Protein AF-A0A3C1HB52-F1 (afdb_monomer_lite)

Radius of gyration: 22.62 Å; chains: 1; bounding box: 53×56×60 Å

Secondary structure (DSSP, 8-state):
-HHHHHHHHHHHHHHHHHHHHHSTT--TTSHHHHHHHHHIIIIIIHHHHHHHH---HHHHHHT----HHHHHHHHHHHHHHHHHHHHHHHHHT--------PPPPPPPHHHHHHHHHHHHHHHHHHHHHHHHHHH---EEEETTEEEESSS-HHHHHGGGGHHHHHHHHHHHTTT-GGGHHHHHHHHHHHHHH--STHHHHHHHHHHHHHHHHHTT-SS--HHHHHHHHHHHHHHHHHHH-TTHHHHHHHTPPP------TT--HHHHHHHHH--GGGTHHHHHHHHHHHTTTTTSS--TTGGGGHHHHTTS-TTT-TT--SS-SS--S--GGGSS--TT----HHHHHHHHH-

Sequence (354 aa):
MIELALTAQVLLWLILIGVFLACRQATIFHPLTVYFGFHGLVFVLRPLLVHEFGFDTNWHYMRFEPTDLVFVRTLAVSSVGLVTFFVACLGAGWTREELLPAALPRFSREERSAFVVTVLLLLPLIGYSIYATRNGQDGERINGVYILTTSTGYIYEAQHFILPLLCAGMVMTRFHWMNLLPSLAYVGYRTWFGWSRWTILLFLLMVTLSYCWYHRRRWIPVWSILVAMPVLVVFNLLGHNRDVLKAILSGEPVQVVRYDAGMTREEKLKKQLDTQDYANFDYLSYVVAVVPERTGAYSLGLQHLQLFTEPIPRILWRGKPIGPPIESPVNLGEFGNFTGLTVSLVGDGWISGG

pLDDT: mean 90.04, std 7.59, range [57.16, 98.69]

Structure (mmCIF, N/CA/C/O backbone):
data_AF-A0A3C1HB52-F1
#
_entry.id   AF-A0A3C1HB52-F1
#
loop_
_atom_site.group_PDB
_atom_site.id
_atom_site.type_symbol
_atom_site.label_atom_id
_atom_site.label_alt_id
_atom_site.label_comp_id
_atom_site.label_asym_id
_atom_site.label_entity_id
_atom_site.label_seq_id
_atom_site.pdbx_PDB_ins_code
_atom_site.Cartn_x
_atom_site.Cartn_y
_atom_site.Cartn_z
_atom_site.occupancy
_atom_site.B_iso_or_equiv
_atom_site.auth_seq_id
_atom_site.auth_comp_id
_atom_site.auth_asym_id
_atom_site.auth_atom_id
_atom_site.pdbx_PDB_model_num
ATOM 1 N N . MET A 1 1 ? -4.549 -2.542 31.435 1.00 91.75 1 MET A N 1
ATOM 2 C CA . MET A 1 1 ? -4.794 -3.645 30.468 1.00 91.75 1 MET A CA 1
ATOM 3 C C . MET A 1 1 ? -4.273 -3.306 29.075 1.00 91.75 1 MET A C 1
ATOM 5 O O . MET A 1 1 ? -3.630 -4.161 28.483 1.00 91.75 1 MET A O 1
ATOM 9 N N . ILE A 1 2 ? -4.502 -2.083 28.577 1.00 97.00 2 ILE A N 1
ATOM 10 C CA . ILE A 1 2 ? -4.025 -1.628 27.259 1.00 97.00 2 ILE A CA 1
ATOM 11 C C . ILE A 1 2 ? -2.499 -1.754 27.112 1.00 97.00 2 ILE A C 1
ATOM 13 O O . ILE A 1 2 ? -2.047 -2.411 26.183 1.00 97.00 2 ILE A O 1
ATOM 17 N N . GLU A 1 3 ? -1.713 -1.237 28.061 1.00 97.88 3 GLU A N 1
ATOM 18 C CA . GLU A 1 3 ? -0.237 -1.315 28.039 1.00 97.88 3 GLU A CA 1
ATOM 19 C C . GLU A 1 3 ? 0.298 -2.750 27.889 1.00 97.88 3 GLU A C 1
ATOM 21 O O . GLU A 1 3 ? 1.215 -3.018 27.108 1.00 97.88 3 GLU A O 1
ATOM 26 N N . LEU A 1 4 ? -0.310 -3.702 28.606 1.00 97.81 4 LEU A N 1
ATOM 27 C CA . LEU A 1 4 ? 0.036 -5.118 28.505 1.00 97.81 4 LEU A CA 1
ATOM 28 C C . LEU A 1 4 ? -0.284 -5.668 27.108 1.00 97.81 4 LEU A C 1
ATOM 30 O O . LEU A 1 4 ? 0.531 -6.391 26.539 1.00 97.81 4 LEU A O 1
ATOM 34 N N . ALA A 1 5 ? -1.444 -5.316 26.545 1.00 97.94 5 ALA A N 1
ATOM 35 C CA . ALA A 1 5 ? -1.847 -5.739 25.205 1.00 97.94 5 ALA A CA 1
ATOM 36 C C . ALA A 1 5 ? -0.942 -5.141 24.112 1.00 97.94 5 ALA A C 1
ATOM 38 O O . ALA A 1 5 ? -0.533 -5.862 23.204 1.00 97.94 5 ALA A O 1
ATOM 39 N N . LEU A 1 6 ? -0.569 -3.863 24.234 1.00 98.31 6 LEU A N 1
ATOM 40 C CA . LEU A 1 6 ? 0.395 -3.194 23.354 1.00 98.31 6 LEU A CA 1
ATOM 41 C C . LEU A 1 6 ? 1.755 -3.895 23.406 1.00 98.31 6 LEU A C 1
ATOM 43 O O . LEU A 1 6 ? 2.316 -4.256 22.372 1.00 98.31 6 LEU A O 1
ATOM 47 N N . THR A 1 7 ? 2.256 -4.160 24.614 1.00 98.38 7 THR A N 1
ATOM 48 C CA . THR A 1 7 ? 3.528 -4.867 24.814 1.00 98.38 7 THR A CA 1
ATOM 49 C C . THR A 1 7 ? 3.482 -6.263 24.192 1.00 98.38 7 THR A C 1
ATOM 51 O O . THR A 1 7 ? 4.392 -6.646 23.457 1.00 98.38 7 THR A O 1
ATOM 54 N N . ALA A 1 8 ? 2.406 -7.019 24.426 1.00 98.25 8 ALA A N 1
ATOM 55 C CA . ALA A 1 8 ? 2.222 -8.346 23.849 1.00 98.25 8 ALA A CA 1
ATOM 56 C C . ALA A 1 8 ? 2.180 -8.313 22.313 1.00 98.25 8 ALA A C 1
ATOM 58 O O . ALA A 1 8 ? 2.792 -9.165 21.670 1.00 98.25 8 ALA A O 1
ATOM 59 N N . GLN A 1 9 ? 1.517 -7.320 21.719 1.00 98.06 9 GLN A N 1
ATOM 60 C CA . GLN A 1 9 ? 1.448 -7.156 20.269 1.00 98.06 9 GLN A CA 1
ATOM 61 C C . GLN A 1 9 ? 2.822 -6.841 19.658 1.00 98.06 9 GLN A C 1
ATOM 63 O O . GLN A 1 9 ? 3.209 -7.461 18.665 1.00 98.06 9 GLN A O 1
ATOM 68 N N . VAL A 1 10 ? 3.590 -5.930 20.271 1.00 98.62 10 VAL A N 1
ATOM 69 C CA . VAL A 1 10 ? 4.970 -5.622 19.855 1.00 98.62 10 VAL A CA 1
ATOM 70 C C . VAL A 1 10 ? 5.835 -6.881 19.916 1.00 98.62 10 VAL A C 1
ATOM 72 O O . VAL A 1 10 ? 6.526 -7.205 18.950 1.00 98.62 10 VAL A O 1
ATOM 75 N N . LEU A 1 11 ? 5.774 -7.620 21.028 1.00 98.62 11 LEU A N 1
ATOM 76 C CA . LEU A 1 11 ? 6.539 -8.855 21.204 1.00 98.62 11 LEU A CA 1
ATOM 77 C C . LEU A 1 11 ? 6.149 -9.916 20.175 1.00 98.62 11 LEU A C 1
ATOM 79 O O . LEU A 1 11 ? 7.032 -10.509 19.563 1.00 98.62 11 LEU A O 1
ATOM 83 N N . LEU A 1 12 ? 4.853 -10.128 19.935 1.00 98.62 12 LEU A N 1
ATOM 84 C CA . LEU A 1 12 ? 4.371 -11.069 18.924 1.00 98.62 12 LEU A CA 1
ATOM 85 C C . LEU A 1 12 ? 4.902 -10.710 17.532 1.00 98.62 12 LEU A C 1
ATOM 87 O O . LEU A 1 12 ? 5.426 -11.576 16.831 1.00 98.62 12 LEU A O 1
ATOM 91 N N . TRP A 1 13 ? 4.807 -9.439 17.142 1.00 98.69 13 TRP A N 1
ATOM 92 C CA . TRP A 1 13 ? 5.312 -8.962 15.856 1.00 98.69 13 TRP A CA 1
ATOM 93 C C . TRP A 1 13 ? 6.824 -9.195 15.714 1.00 98.69 13 TRP A C 1
ATOM 95 O O . TRP A 1 13 ? 7.265 -9.746 14.703 1.00 98.69 13 TRP A O 1
ATOM 105 N N . LEU A 1 14 ? 7.612 -8.873 16.746 1.00 98.62 14 LEU A N 1
ATOM 106 C CA . LEU A 1 14 ? 9.058 -9.123 16.765 1.00 98.62 14 LEU A CA 1
ATOM 107 C C . LEU A 1 14 ? 9.399 -10.618 16.707 1.00 98.62 14 LEU A C 1
ATOM 109 O O . LEU A 1 14 ? 10.310 -11.008 15.976 1.00 98.62 14 LEU A O 1
ATOM 113 N N . ILE A 1 15 ? 8.662 -11.460 17.437 1.00 98.62 15 ILE A N 1
ATOM 114 C CA . ILE A 1 15 ? 8.839 -12.916 17.422 1.00 98.62 15 ILE A CA 1
ATOM 115 C C . ILE A 1 15 ? 8.582 -13.458 16.016 1.00 98.62 15 ILE A C 1
ATOM 117 O O . ILE A 1 15 ? 9.415 -14.194 15.492 1.00 98.62 15 ILE A O 1
ATOM 121 N N . LEU A 1 16 ? 7.476 -13.073 15.372 1.00 98.38 16 LEU A N 1
ATOM 122 C CA . LEU A 1 16 ? 7.146 -13.546 14.026 1.00 98.38 16 LEU A CA 1
ATOM 123 C C . LEU A 1 16 ? 8.153 -13.064 12.976 1.00 98.38 16 LEU A C 1
ATOM 125 O O . LEU A 1 16 ? 8.508 -13.838 12.087 1.00 98.38 16 LEU A O 1
ATOM 129 N N . ILE A 1 17 ? 8.677 -11.839 13.100 1.00 98.25 17 ILE A N 1
ATOM 130 C CA . ILE A 1 17 ? 9.805 -11.379 12.277 1.00 98.25 17 ILE A CA 1
ATOM 131 C C . ILE A 1 17 ? 11.034 -12.259 12.520 1.00 98.25 17 ILE A C 1
ATOM 133 O O . ILE A 1 17 ? 11.651 -12.715 11.561 1.00 98.25 17 ILE A O 1
ATOM 137 N N . GLY A 1 18 ? 11.383 -12.531 13.780 1.00 98.00 18 GLY A N 1
ATOM 138 C CA . GLY A 1 18 ? 12.511 -13.393 14.134 1.00 98.00 18 GLY A CA 1
ATOM 139 C C . GLY A 1 18 ? 12.384 -14.795 13.535 1.00 98.00 18 GLY A C 1
ATOM 140 O O . GLY A 1 18 ? 13.324 -15.286 12.908 1.00 98.00 18 GLY A O 1
ATOM 141 N N . VAL A 1 19 ? 11.201 -15.407 13.649 1.00 96.62 19 VAL A N 1
ATOM 142 C CA . VAL A 1 19 ? 10.890 -16.710 13.041 1.00 96.62 19 VAL A CA 1
ATOM 143 C C . VAL A 1 19 ? 11.008 -16.632 11.521 1.00 96.62 19 VAL A C 1
ATOM 145 O O . VAL A 1 19 ? 11.693 -17.460 10.927 1.00 96.62 19 VAL A O 1
ATOM 148 N N . PHE A 1 20 ? 10.413 -15.619 10.884 1.00 95.56 20 PHE A N 1
ATOM 149 C CA . PHE A 1 20 ? 10.509 -15.430 9.437 1.00 95.56 20 PHE A CA 1
ATOM 150 C C . PHE A 1 20 ? 11.955 -15.301 8.967 1.00 95.56 20 PHE A C 1
ATOM 152 O O . PHE A 1 20 ? 12.341 -15.988 8.030 1.00 95.56 20 PHE A O 1
ATOM 159 N N . LEU A 1 21 ? 12.769 -14.471 9.624 1.00 95.00 21 LEU A N 1
ATOM 160 C CA . LEU A 1 21 ? 14.181 -14.280 9.286 1.00 95.00 21 LEU A CA 1
ATOM 161 C C . LEU A 1 21 ? 15.009 -15.557 9.479 1.00 95.00 21 LEU A C 1
ATOM 163 O O . LEU A 1 21 ? 15.959 -15.784 8.725 1.00 95.00 21 LEU A O 1
ATOM 167 N N . ALA A 1 22 ? 14.634 -16.404 10.441 1.00 94.06 22 ALA A N 1
ATOM 168 C CA . ALA A 1 22 ? 15.217 -17.728 10.624 1.00 94.06 22 ALA A CA 1
ATOM 169 C C . ALA A 1 22 ? 14.772 -18.731 9.538 1.00 94.06 22 ALA A C 1
ATOM 171 O O . ALA A 1 22 ? 15.478 -19.707 9.267 1.00 94.06 22 ALA A O 1
ATOM 172 N N . CYS A 1 23 ? 13.639 -18.500 8.865 1.00 91.06 23 CYS A N 1
ATOM 173 C CA . CYS A 1 23 ? 13.203 -19.324 7.744 1.00 91.06 23 CYS A CA 1
ATOM 174 C C . CYS A 1 23 ? 14.090 -19.119 6.501 1.00 91.06 23 CYS A C 1
ATOM 176 O O . CYS A 1 23 ? 14.544 -18.026 6.147 1.00 91.06 23 CYS A O 1
ATOM 178 N N . ARG A 1 24 ? 14.274 -20.196 5.729 1.00 87.94 24 ARG A N 1
ATOM 179 C CA . ARG A 1 24 ? 15.045 -20.156 4.469 1.00 87.94 24 ARG A CA 1
ATOM 180 C C . ARG A 1 24 ? 14.344 -19.383 3.342 1.00 87.94 24 ARG A C 1
ATOM 182 O O . ARG A 1 24 ? 14.970 -19.131 2.321 1.00 87.94 24 ARG A O 1
ATOM 189 N N . GLN A 1 25 ? 13.077 -19.018 3.536 1.00 88.69 25 GLN A N 1
ATOM 190 C CA . GLN A 1 25 ? 12.222 -18.296 2.585 1.00 88.69 25 GLN A CA 1
ATOM 191 C C . GLN A 1 25 ? 12.276 -16.772 2.754 1.00 88.69 25 GLN A C 1
ATOM 193 O O . GLN A 1 25 ? 11.670 -16.047 1.975 1.00 88.69 25 GLN A O 1
ATOM 198 N N . ALA A 1 26 ? 12.957 -16.265 3.787 1.00 92.19 26 ALA A N 1
ATOM 199 C CA . ALA A 1 26 ? 12.850 -14.858 4.161 1.00 92.19 26 ALA A CA 1
ATOM 200 C C . ALA A 1 26 ? 13.489 -13.928 3.127 1.00 92.19 26 ALA A C 1
ATOM 202 O O . ALA A 1 26 ? 14.703 -13.785 3.140 1.00 92.19 26 ALA A O 1
ATOM 203 N N . THR A 1 27 ? 12.756 -13.306 2.217 1.00 92.75 27 THR A N 1
ATOM 204 C CA . THR A 1 27 ? 13.355 -12.401 1.219 1.00 92.75 27 THR A CA 1
ATOM 205 C C . THR A 1 27 ? 12.488 -11.173 1.033 1.00 92.75 27 THR A C 1
ATOM 207 O O . THR A 1 27 ? 11.310 -11.182 1.386 1.00 92.75 27 THR A O 1
ATOM 210 N N . ILE A 1 28 ? 13.037 -10.112 0.442 1.00 93.19 28 ILE A N 1
ATOM 211 C CA . ILE A 1 28 ? 12.236 -8.931 0.111 1.00 93.19 28 ILE A CA 1
ATOM 212 C C . ILE A 1 28 ? 11.092 -9.229 -0.876 1.00 93.19 28 ILE A C 1
ATOM 214 O O . ILE A 1 28 ? 10.104 -8.501 -0.898 1.00 93.19 28 ILE A O 1
ATOM 218 N N . PHE A 1 29 ? 11.200 -10.306 -1.657 1.00 92.06 29 PHE A N 1
ATOM 219 C CA . PHE A 1 29 ? 10.169 -10.743 -2.601 1.00 92.06 29 PHE A CA 1
ATOM 220 C C . PHE A 1 29 ? 9.039 -11.518 -1.927 1.00 92.06 29 PHE A C 1
ATOM 222 O O . PHE A 1 29 ? 7.958 -11.654 -2.497 1.00 92.06 29 PHE A O 1
ATOM 229 N N . HIS A 1 30 ? 9.268 -12.009 -0.710 1.00 92.56 30 HIS A N 1
ATOM 230 C CA . HIS A 1 30 ? 8.247 -12.711 0.041 1.00 92.56 30 HIS A CA 1
ATOM 231 C C . HIS A 1 30 ? 7.170 -11.723 0.532 1.00 92.56 30 HIS A C 1
ATOM 233 O O . HIS A 1 30 ? 7.515 -10.697 1.131 1.00 92.56 30 HIS A O 1
ATOM 239 N N . PRO A 1 31 ? 5.868 -12.028 0.370 1.00 93.31 31 PRO A N 1
ATOM 240 C CA . PRO A 1 31 ? 4.778 -11.118 0.740 1.00 93.31 31 PRO A CA 1
ATOM 241 C C . PRO A 1 31 ? 4.808 -10.709 2.219 1.00 93.31 31 PRO A C 1
ATOM 243 O O . PRO A 1 31 ? 4.480 -9.568 2.550 1.00 93.31 31 PRO A O 1
ATOM 246 N N . LEU A 1 32 ? 5.282 -11.598 3.105 1.00 95.25 32 LEU A N 1
ATOM 247 C CA . LEU A 1 32 ? 5.458 -11.276 4.527 1.00 95.25 32 LEU A CA 1
ATOM 248 C C . LEU A 1 32 ? 6.387 -10.096 4.777 1.00 95.25 32 LEU A C 1
ATOM 250 O O . LEU A 1 32 ? 6.148 -9.360 5.724 1.00 95.25 32 LEU A O 1
ATOM 254 N N . THR A 1 33 ? 7.406 -9.863 3.951 1.00 94.88 33 THR A N 1
ATOM 255 C CA . THR A 1 33 ? 8.322 -8.742 4.189 1.00 94.88 33 THR A CA 1
ATOM 256 C C . THR A 1 33 ? 7.603 -7.404 4.053 1.00 94.88 33 THR A C 1
ATOM 258 O O . THR A 1 33 ? 7.746 -6.533 4.910 1.00 94.88 33 THR A O 1
ATOM 261 N N . VAL A 1 34 ? 6.776 -7.256 3.015 1.00 93.25 34 VAL A N 1
ATOM 262 C CA . VAL A 1 34 ? 5.960 -6.051 2.816 1.00 93.25 34 VAL A CA 1
ATOM 263 C C . VAL A 1 34 ? 4.875 -5.964 3.889 1.00 93.25 34 VAL A C 1
ATOM 265 O O . VAL A 1 34 ? 4.674 -4.898 4.474 1.00 93.25 34 VAL A O 1
ATOM 268 N N . TYR A 1 35 ? 4.219 -7.086 4.202 1.00 96.00 35 TYR A N 1
ATOM 269 C CA . TYR A 1 35 ? 3.163 -7.111 5.210 1.00 96.00 35 TYR A CA 1
ATOM 270 C C . TYR A 1 35 ? 3.676 -6.808 6.622 1.00 96.00 35 TYR A C 1
ATOM 272 O O . TYR A 1 35 ? 3.008 -6.083 7.344 1.00 96.00 35 TYR A O 1
ATOM 280 N N . PHE A 1 36 ? 4.867 -7.265 7.020 1.00 97.69 36 PHE A N 1
ATOM 281 C CA . PHE A 1 36 ? 5.456 -6.914 8.316 1.00 97.69 36 PHE A CA 1
ATOM 282 C C . PHE A 1 36 ? 5.723 -5.417 8.443 1.00 97.69 36 PHE A C 1
ATOM 284 O O . PHE A 1 36 ? 5.477 -4.861 9.512 1.00 97.69 36 PHE A O 1
ATOM 291 N N . GLY A 1 37 ? 6.188 -4.768 7.370 1.00 95.12 37 GLY A N 1
ATOM 292 C CA . GLY A 1 37 ? 6.360 -3.316 7.334 1.00 95.12 37 GLY A CA 1
ATOM 293 C C . GLY A 1 37 ? 5.025 -2.581 7.453 1.00 95.12 37 GLY A C 1
ATOM 294 O O . GLY A 1 37 ? 4.883 -1.692 8.289 1.00 95.12 37 GLY A O 1
ATOM 295 N N . PHE A 1 38 ? 4.024 -3.000 6.672 1.00 95.19 38 PHE A N 1
ATOM 296 C CA . PHE A 1 38 ? 2.663 -2.466 6.757 1.00 95.19 38 PHE A CA 1
ATOM 297 C C . PHE A 1 38 ? 2.067 -2.651 8.159 1.00 95.19 38 PHE A C 1
ATOM 299 O O . PHE A 1 38 ? 1.652 -1.679 8.782 1.00 95.19 38 PHE A O 1
ATOM 306 N N . HIS A 1 39 ? 2.079 -3.877 8.682 1.00 98.00 39 HIS A N 1
ATOM 307 C CA . HIS A 1 39 ? 1.512 -4.233 9.977 1.00 98.00 39 HIS A CA 1
ATOM 308 C C . HIS A 1 39 ? 2.229 -3.515 11.125 1.00 98.00 39 HIS A C 1
ATOM 310 O O . HIS A 1 39 ? 1.579 -2.952 12.001 1.00 98.00 39 HIS A O 1
ATOM 316 N N . GLY A 1 40 ? 3.562 -3.457 11.085 1.00 98.00 40 GLY A N 1
ATOM 317 C CA . GLY A 1 40 ? 4.356 -2.713 12.059 1.00 98.00 40 GLY A CA 1
ATOM 318 C C . GLY A 1 40 ? 3.991 -1.229 12.087 1.00 98.00 40 GLY A C 1
ATOM 319 O O . GLY A 1 40 ? 3.839 -0.649 13.156 1.00 98.00 40 GLY A O 1
ATOM 320 N N . LEU A 1 41 ? 3.772 -0.615 10.923 1.00 95.56 41 LEU A N 1
ATOM 321 C CA . LEU A 1 41 ? 3.403 0.795 10.835 1.00 95.56 41 LEU A CA 1
ATOM 322 C C . LEU A 1 41 ? 1.985 1.061 11.357 1.00 95.56 41 LEU A C 1
ATOM 324 O O . LEU A 1 41 ? 1.783 1.943 12.189 1.00 95.56 41 LEU A O 1
ATOM 328 N N . VAL A 1 42 ? 1.001 0.305 10.868 1.00 96.31 42 VAL A N 1
ATOM 329 C CA . VAL A 1 42 ? -0.412 0.665 11.051 1.00 96.31 42 VAL A CA 1
ATOM 330 C C . VAL A 1 42 ? -1.116 -0.085 12.172 1.00 96.31 42 VAL A C 1
ATOM 332 O O . VAL A 1 42 ? -2.178 0.361 12.580 1.00 96.31 42 VAL A O 1
ATOM 335 N N . PHE A 1 43 ? -0.560 -1.199 12.656 1.00 97.94 43 PHE A N 1
ATOM 336 C CA . PHE A 1 43 ? -1.138 -1.999 13.738 1.00 97.94 43 PHE A CA 1
ATOM 337 C C . PHE A 1 43 ? -0.245 -2.110 14.966 1.00 97.94 43 PHE A C 1
ATOM 339 O O . PHE A 1 43 ? -0.781 -2.473 15.995 1.00 97.94 43 PHE A O 1
ATOM 346 N N . VAL A 1 44 ? 1.049 -1.775 14.903 1.00 98.25 44 VAL A N 1
ATOM 347 C CA . VAL A 1 44 ? 1.936 -1.766 16.086 1.00 98.25 44 VAL A CA 1
ATOM 348 C C . VAL A 1 44 ? 2.296 -0.337 16.490 1.00 98.25 44 VAL A C 1
ATOM 350 O O . VAL A 1 44 ? 2.012 0.085 17.605 1.00 98.25 44 VAL A O 1
ATOM 353 N N . LEU A 1 45 ? 2.870 0.451 15.576 1.00 97.62 45 LEU A N 1
ATOM 354 C CA . LEU A 1 45 ? 3.268 1.828 15.864 1.00 97.62 45 LEU A CA 1
ATOM 355 C C . LEU A 1 45 ? 2.057 2.750 16.038 1.00 97.62 45 LEU A C 1
ATOM 357 O O . LEU A 1 45 ? 2.026 3.538 16.977 1.00 97.62 45 LEU A O 1
ATOM 361 N N . ARG A 1 46 ? 1.049 2.653 15.163 1.00 96.44 46 ARG A N 1
ATOM 362 C CA . ARG A 1 46 ? -0.164 3.481 15.253 1.00 96.44 46 ARG A CA 1
ATOM 363 C C . ARG A 1 46 ? -0.852 3.408 16.626 1.00 96.44 46 ARG A C 1
ATOM 365 O O . ARG A 1 46 ? -1.032 4.476 17.198 1.00 96.44 46 ARG A O 1
ATOM 372 N N . PRO A 1 47 ? -1.214 2.239 17.191 1.00 97.62 47 PRO A N 1
ATOM 373 C CA . PRO A 1 47 ? -1.868 2.208 18.499 1.00 97.62 47 PRO A CA 1
ATOM 374 C C . PRO A 1 47 ? -0.975 2.700 19.644 1.00 97.62 47 PRO A C 1
ATOM 376 O O . PRO A 1 47 ? -1.502 3.293 20.579 1.00 97.62 47 PRO A O 1
ATOM 379 N N . LEU A 1 48 ? 0.355 2.543 19.560 1.00 97.62 48 LEU A N 1
ATOM 380 C CA . LEU A 1 48 ? 1.278 3.185 20.508 1.00 97.62 48 LEU A CA 1
ATOM 381 C C . LEU A 1 48 ? 1.178 4.714 20.423 1.00 97.62 48 LEU A C 1
ATOM 383 O O . LEU A 1 48 ? 1.063 5.382 21.442 1.00 97.62 48 LEU A O 1
ATOM 387 N N . LEU A 1 49 ? 1.177 5.274 19.207 1.00 96.00 49 LEU A N 1
ATOM 388 C CA . LEU A 1 49 ? 1.049 6.721 19.002 1.00 96.00 49 LEU A CA 1
ATOM 389 C C . LEU A 1 49 ? -0.307 7.260 19.463 1.00 96.00 49 LEU A C 1
ATOM 391 O O . LEU A 1 49 ? -0.392 8.353 20.015 1.00 96.00 49 LEU A O 1
ATOM 395 N N . VAL A 1 50 ? -1.364 6.489 19.244 1.00 95.75 50 VAL A N 1
ATOM 396 C CA . VAL A 1 50 ? -2.706 6.818 19.716 1.00 95.75 50 VAL A CA 1
ATOM 397 C C . VAL A 1 50 ? -2.755 6.817 21.244 1.00 95.75 50 VAL A C 1
ATOM 399 O O . VAL A 1 50 ? -3.185 7.802 21.827 1.00 95.75 50 VAL A O 1
ATOM 402 N N . HIS A 1 51 ? -2.244 5.771 21.895 1.00 96.38 51 HIS A N 1
ATOM 403 C CA . HIS A 1 51 ? -2.289 5.654 23.352 1.00 96.38 51 HIS A CA 1
ATOM 404 C C . HIS A 1 51 ? -1.406 6.686 24.071 1.00 96.38 51 HIS A C 1
ATOM 406 O O . HIS A 1 51 ? -1.863 7.331 25.008 1.00 96.38 51 HIS A O 1
ATOM 412 N N . GLU A 1 52 ? -0.163 6.865 23.619 1.00 95.88 52 GLU A N 1
ATOM 413 C CA . GLU A 1 52 ? 0.834 7.699 24.308 1.00 95.88 52 GLU A CA 1
ATOM 414 C C . GLU A 1 52 ? 0.758 9.180 23.909 1.00 95.88 52 GLU A C 1
ATOM 416 O O . GLU A 1 52 ? 1.087 10.060 24.701 1.00 95.88 52 GLU A O 1
ATOM 421 N N . PHE A 1 53 ? 0.336 9.479 22.673 1.00 93.31 53 PHE A N 1
ATOM 422 C CA . PHE A 1 53 ? 0.353 10.841 22.123 1.00 93.31 53 PHE A CA 1
ATOM 423 C C . PHE A 1 53 ? -1.036 11.351 21.694 1.00 93.31 53 PHE A C 1
ATOM 425 O O . PHE A 1 53 ? -1.151 12.483 21.206 1.00 93.31 53 PHE A O 1
ATOM 432 N N . GLY A 1 54 ? -2.104 10.562 21.870 1.00 93.00 54 GLY A N 1
ATOM 433 C CA . GLY A 1 54 ? -3.498 10.943 21.594 1.00 93.00 54 GLY A CA 1
ATOM 434 C C . GLY A 1 54 ? -3.785 11.217 20.118 1.00 93.00 54 GLY A C 1
ATOM 435 O O . GLY A 1 54 ? -4.349 12.258 19.779 1.00 93.00 54 GLY A O 1
ATOM 436 N N . PHE A 1 55 ? -3.277 10.387 19.207 1.00 93.81 55 PHE A N 1
ATOM 437 C CA . PHE A 1 55 ? -3.469 10.527 17.753 1.00 93.81 55 PHE A CA 1
ATOM 438 C C . PHE A 1 55 ? -4.922 10.207 17.318 1.00 93.81 55 PHE A C 1
ATOM 440 O O . PHE A 1 55 ? -5.180 9.283 16.546 1.00 93.81 55 PHE A O 1
ATOM 447 N N . ASP A 1 56 ? -5.878 11.003 17.798 1.00 93.38 56 ASP A N 1
ATOM 448 C CA . ASP A 1 56 ? -7.317 10.708 17.776 1.00 93.38 56 ASP A CA 1
ATOM 449 C C . ASP A 1 56 ? -8.057 11.359 16.591 1.00 93.38 56 ASP A C 1
ATOM 451 O O . ASP A 1 56 ? -9.280 11.265 16.465 1.00 93.38 56 ASP A O 1
ATOM 455 N N . THR A 1 57 ? -7.345 12.015 15.665 1.00 91.69 57 THR A N 1
ATOM 456 C CA . THR A 1 57 ? -7.971 12.757 14.550 1.00 91.69 57 THR A CA 1
ATOM 457 C C . THR A 1 57 ? -8.901 11.868 13.719 1.00 91.69 57 THR A C 1
ATOM 459 O O . THR A 1 57 ? -9.973 12.297 13.283 1.00 91.69 57 THR A O 1
ATOM 462 N N . ASN A 1 58 ? -8.519 10.606 13.518 1.00 93.62 58 ASN A N 1
ATOM 463 C CA . ASN A 1 58 ? -9.300 9.649 12.736 1.00 93.62 58 ASN A CA 1
ATOM 464 C C . ASN A 1 58 ? -10.551 9.149 13.470 1.00 93.62 58 ASN A C 1
ATOM 466 O O . ASN A 1 58 ? -11.581 8.922 12.835 1.00 93.62 58 ASN A O 1
ATOM 470 N N . TRP A 1 59 ? -10.498 9.035 14.794 1.00 95.19 59 TRP A N 1
ATOM 471 C CA . TRP A 1 59 ? -11.654 8.731 15.638 1.00 95.19 59 TRP A CA 1
ATOM 472 C C . TRP A 1 59 ? -12.702 9.841 15.538 1.00 95.19 59 TRP A C 1
ATOM 474 O O . TRP A 1 59 ? -13.858 9.589 15.184 1.00 95.19 59 TRP A O 1
ATOM 484 N N . HIS A 1 60 ? -12.274 11.098 15.672 1.00 93.50 60 HIS A N 1
ATOM 485 C CA . HIS A 1 60 ? -13.148 12.253 15.461 1.00 93.50 60 HIS A CA 1
ATOM 486 C C . HIS A 1 60 ? -13.712 12.316 14.037 1.00 93.50 60 HIS A C 1
ATOM 488 O O . HIS A 1 60 ? -14.898 12.600 13.861 1.00 93.50 60 HIS A O 1
ATOM 494 N N . TYR A 1 61 ? -12.896 12.005 13.022 1.00 93.12 61 TYR A N 1
ATOM 495 C CA . TYR A 1 61 ? -13.355 11.946 11.634 1.00 93.12 61 TYR A CA 1
ATOM 496 C C . TYR A 1 61 ? -14.488 10.933 11.446 1.00 93.12 61 TYR A C 1
ATOM 498 O O . TYR A 1 61 ? -15.485 11.262 10.800 1.00 93.12 61 TYR A O 1
ATOM 506 N N . MET A 1 62 ? -14.356 9.740 12.039 1.00 95.06 62 MET A N 1
ATOM 507 C CA . MET A 1 62 ? -15.372 8.682 12.012 1.00 95.06 62 MET A CA 1
ATOM 508 C C . MET A 1 62 ? -16.559 8.948 12.945 1.00 95.06 62 MET A C 1
ATOM 510 O O . MET A 1 62 ? -17.579 8.271 12.820 1.00 95.06 62 MET A O 1
ATOM 514 N N . ARG A 1 63 ? -16.465 9.961 13.821 1.00 94.69 63 ARG A N 1
ATOM 515 C CA . ARG A 1 63 ? -17.425 10.265 14.899 1.00 94.69 63 ARG A CA 1
ATOM 516 C C . ARG A 1 63 ? -17.570 9.105 15.885 1.00 94.69 63 ARG A C 1
ATOM 518 O O . ARG A 1 63 ? -18.672 8.752 16.296 1.00 94.69 63 ARG A O 1
ATOM 525 N N . PHE A 1 64 ? -16.440 8.508 16.230 1.00 94.31 64 PHE A N 1
ATOM 526 C CA . PHE A 1 64 ? -16.348 7.313 17.052 1.00 94.31 64 PHE A CA 1
ATOM 527 C C . PHE A 1 64 ? -15.160 7.435 17.997 1.00 94.31 64 PHE A C 1
ATOM 529 O O . PHE A 1 64 ? -14.114 7.895 17.570 1.00 94.31 64 PHE A O 1
ATOM 536 N N . GLU A 1 65 ? -15.303 6.976 19.234 1.00 95.12 65 GLU A N 1
ATOM 537 C CA . GLU A 1 65 ? -14.208 6.855 20.197 1.00 95.12 65 GLU A CA 1
ATOM 538 C C . GLU A 1 65 ? -14.258 5.438 20.792 1.00 95.12 65 GLU A C 1
ATOM 540 O O . GLU A 1 65 ? -15.323 5.021 21.269 1.00 95.12 65 GLU A O 1
ATOM 545 N N . PRO A 1 66 ? -13.177 4.644 20.697 1.00 95.94 66 PRO A N 1
ATOM 546 C CA . PRO A 1 66 ? -13.187 3.276 21.190 1.00 95.94 66 PRO A CA 1
ATOM 547 C C . PRO A 1 66 ? -13.140 3.247 22.717 1.00 95.94 66 PRO A C 1
ATOM 549 O O . PRO A 1 66 ? -12.382 3.974 23.347 1.00 95.94 66 PRO A O 1
ATOM 552 N N . THR A 1 67 ? -13.900 2.334 23.319 1.00 97.25 67 THR A N 1
ATOM 553 C CA . THR A 1 67 ? -13.698 1.983 24.729 1.00 97.25 67 THR A CA 1
ATOM 554 C C . THR A 1 67 ? -12.399 1.192 24.895 1.00 97.25 67 THR A C 1
ATOM 556 O O . THR A 1 67 ? -11.944 0.541 23.951 1.00 97.25 67 THR A O 1
ATOM 559 N N . ASP A 1 68 ? -11.846 1.146 26.109 1.00 97.62 68 ASP A N 1
ATOM 560 C CA . ASP A 1 68 ? -10.661 0.332 26.430 1.00 97.62 68 ASP A CA 1
ATOM 561 C C . ASP A 1 68 ? -10.802 -1.126 25.974 1.00 97.62 68 ASP A C 1
ATOM 563 O O . ASP A 1 68 ? -9.854 -1.735 25.473 1.00 97.62 68 ASP A O 1
ATOM 567 N N . LEU A 1 69 ? -12.005 -1.691 26.123 1.00 97.56 69 LEU A N 1
ATOM 568 C CA . LEU A 1 69 ? -12.302 -3.053 25.694 1.00 97.56 69 LEU A CA 1
ATOM 569 C C . LEU A 1 69 ? -12.212 -3.193 24.173 1.00 97.56 69 LEU A C 1
ATOM 571 O O . LEU A 1 69 ? -11.603 -4.148 23.693 1.00 97.56 69 LEU A O 1
ATOM 575 N N . VAL A 1 70 ? -12.792 -2.253 23.418 1.00 97.69 70 VAL A N 1
ATOM 576 C CA . VAL A 1 70 ? -12.689 -2.247 21.953 1.00 97.69 70 VAL A CA 1
ATOM 577 C C . VAL A 1 70 ? -11.232 -2.102 21.540 1.00 97.69 70 VAL A C 1
ATOM 579 O O . VAL A 1 70 ? -10.777 -2.873 20.706 1.00 97.69 70 VAL A O 1
ATOM 582 N N . PHE A 1 71 ? -10.480 -1.194 22.161 1.00 98.31 71 PHE A N 1
ATOM 583 C CA . PHE A 1 71 ? -9.067 -0.983 21.853 1.00 98.31 71 PHE A CA 1
ATOM 584 C C . PHE A 1 71 ? -8.250 -2.273 22.029 1.00 98.31 71 PHE A C 1
ATOM 586 O O . PHE A 1 71 ? -7.551 -2.707 21.112 1.00 98.31 71 PHE A O 1
ATOM 593 N N . VAL A 1 72 ? -8.389 -2.945 23.180 1.00 98.44 72 VAL A N 1
ATOM 594 C CA . VAL A 1 72 ? -7.718 -4.229 23.451 1.00 98.44 72 VAL A CA 1
ATOM 595 C C . VAL A 1 72 ? -8.186 -5.323 22.487 1.00 98.44 72 VAL A C 1
ATOM 597 O O . VAL A 1 72 ? -7.367 -6.101 21.993 1.00 98.44 72 VAL A O 1
ATOM 600 N N . ARG A 1 73 ? -9.483 -5.373 22.162 1.00 97.81 73 ARG A N 1
ATOM 601 C CA . ARG A 1 73 ? -10.032 -6.329 21.191 1.00 97.81 73 ARG A CA 1
ATOM 602 C C . ARG A 1 73 ? -9.455 -6.094 19.797 1.00 97.81 73 ARG A C 1
ATOM 604 O O . ARG A 1 73 ? -9.067 -7.061 19.154 1.00 97.81 73 ARG A O 1
ATOM 611 N N . THR A 1 74 ? -9.299 -4.850 19.353 1.00 98.25 74 THR A N 1
ATOM 612 C CA . THR A 1 74 ? -8.645 -4.515 18.078 1.00 98.25 74 THR A CA 1
ATOM 613 C C . THR A 1 74 ? -7.199 -5.009 18.040 1.00 98.25 74 THR A C 1
ATOM 615 O O . THR A 1 74 ? -6.764 -5.573 17.031 1.00 98.25 74 THR A O 1
ATOM 618 N N . LEU A 1 75 ? -6.442 -4.846 19.131 1.00 98.44 75 LEU A N 1
ATOM 619 C CA . LEU A 1 75 ? -5.074 -5.375 19.233 1.00 98.44 75 LEU A CA 1
ATOM 620 C C . LEU A 1 75 ? -5.060 -6.905 19.106 1.00 98.44 75 LEU A C 1
ATOM 622 O O . LEU A 1 75 ? -4.229 -7.461 18.386 1.00 98.44 75 LEU A O 1
ATOM 626 N N . ALA A 1 76 ? -6.010 -7.591 19.745 1.00 98.12 76 ALA A N 1
ATOM 627 C CA . ALA A 1 76 ? -6.143 -9.040 19.633 1.00 98.12 76 ALA A CA 1
ATOM 628 C C . ALA A 1 76 ? -6.518 -9.477 18.204 1.00 98.12 76 ALA A C 1
ATOM 630 O O . ALA A 1 76 ? -5.868 -10.356 17.644 1.00 98.12 76 ALA A O 1
ATOM 631 N N . VAL A 1 77 ? -7.503 -8.825 17.580 1.00 98.12 77 VAL A N 1
ATOM 632 C CA . VAL A 1 77 ? -7.954 -9.124 16.208 1.00 98.12 77 VAL A CA 1
ATOM 633 C C . VAL A 1 77 ? -6.835 -8.893 15.195 1.00 98.12 77 VAL A C 1
ATOM 635 O O . VAL A 1 77 ? -6.556 -9.761 14.371 1.00 98.12 77 VAL A O 1
ATOM 638 N N . SER A 1 78 ? -6.133 -7.762 15.280 1.00 98.19 78 SER A N 1
ATOM 639 C CA . SER A 1 78 ? -4.968 -7.495 14.425 1.00 98.19 78 SER A CA 1
ATOM 640 C C . SER A 1 78 ? -3.845 -8.512 14.634 1.00 98.19 78 SER A C 1
ATOM 642 O O . SER A 1 78 ? -3.269 -8.975 13.651 1.00 98.19 78 SER A O 1
ATOM 644 N N . SER A 1 79 ? -3.594 -8.944 15.871 1.00 98.44 79 SER A N 1
ATOM 645 C CA . SER A 1 79 ? -2.619 -9.999 16.180 1.00 98.44 79 SER A CA 1
ATOM 646 C C . SER A 1 79 ? -2.998 -11.349 15.562 1.00 98.44 79 SER A C 1
ATOM 648 O O . SER A 1 79 ? -2.156 -12.007 14.950 1.00 98.44 79 SER A O 1
ATOM 650 N N . VAL A 1 80 ? -4.270 -11.751 15.659 1.00 97.94 80 VAL A N 1
ATOM 651 C CA . VAL A 1 80 ? -4.783 -12.971 15.010 1.00 97.94 80 VAL A CA 1
ATOM 652 C C . VAL A 1 80 ? -4.680 -12.856 13.490 1.00 97.94 80 VAL A C 1
ATOM 654 O O . VAL A 1 80 ? -4.238 -13.800 12.834 1.00 97.94 80 VAL A O 1
ATOM 657 N N . GLY A 1 81 ? -5.001 -11.690 12.927 1.00 97.25 81 GLY A N 1
ATOM 658 C CA . GLY A 1 81 ? -4.825 -11.402 11.505 1.00 97.25 81 GLY A CA 1
ATOM 659 C C . GLY A 1 81 ? -3.371 -11.549 11.049 1.00 97.25 81 GLY A C 1
ATOM 660 O O . GLY A 1 81 ? -3.112 -12.187 10.028 1.00 97.25 81 GLY A O 1
ATOM 661 N N . LEU A 1 82 ? -2.411 -11.039 11.832 1.00 98.12 82 LEU A N 1
ATOM 662 C CA . LEU A 1 82 ? -0.978 -11.195 11.564 1.00 98.12 82 LEU A CA 1
ATOM 663 C C . LEU A 1 82 ? -0.554 -12.663 11.565 1.00 98.12 82 LEU A C 1
ATOM 665 O O . LEU A 1 82 ? 0.102 -13.102 10.623 1.00 98.12 82 LEU A O 1
ATOM 669 N N . VAL A 1 83 ? -0.931 -13.421 12.598 1.00 98.12 83 VAL A N 1
ATOM 670 C CA . VAL A 1 83 ? -0.599 -14.850 12.709 1.00 98.12 83 VAL A CA 1
ATOM 671 C C . VAL A 1 83 ? -1.224 -15.640 11.560 1.00 98.12 83 VAL A C 1
ATOM 673 O O . VAL A 1 83 ? -0.552 -16.466 10.949 1.00 98.12 83 VAL A O 1
ATOM 676 N N . THR A 1 84 ? -2.479 -15.357 11.214 1.00 96.38 84 THR A N 1
ATOM 677 C CA . THR A 1 84 ? -3.187 -16.037 10.121 1.00 96.38 84 THR A CA 1
ATOM 678 C C . THR A 1 84 ? -2.512 -15.763 8.781 1.00 96.38 84 THR A C 1
ATOM 680 O O . THR A 1 84 ? -2.214 -16.700 8.041 1.00 96.38 84 THR A O 1
ATOM 683 N N . PHE A 1 85 ? -2.191 -14.498 8.490 1.00 96.31 85 PHE A N 1
ATOM 684 C CA . PHE A 1 85 ? -1.468 -14.125 7.274 1.00 96.31 85 PHE A CA 1
ATOM 685 C C . PHE A 1 85 ? -0.073 -14.765 7.228 1.00 96.31 85 PHE A C 1
ATOM 687 O O . PHE A 1 85 ? 0.336 -15.304 6.202 1.00 96.31 85 PHE A O 1
ATOM 694 N N . PHE A 1 86 ? 0.636 -14.774 8.360 1.00 96.75 86 PHE A N 1
ATOM 695 C CA . PHE A 1 86 ? 1.935 -15.423 8.515 1.00 96.75 86 PHE A CA 1
ATOM 696 C C . PHE A 1 86 ? 1.890 -16.916 8.187 1.00 96.75 86 PHE A C 1
ATOM 698 O O . PHE A 1 86 ? 2.645 -17.384 7.331 1.00 96.75 86 PHE A O 1
ATOM 705 N N . VAL A 1 87 ? 0.982 -17.651 8.829 1.00 95.81 87 VAL A N 1
ATOM 706 C CA . VAL A 1 87 ? 0.815 -19.094 8.627 1.00 95.81 87 VAL A CA 1
ATOM 707 C C . VAL A 1 87 ? 0.391 -19.391 7.191 1.00 95.81 87 VAL A C 1
ATOM 709 O O . VAL A 1 87 ? 0.970 -20.279 6.568 1.00 95.81 87 VAL A O 1
ATOM 712 N N . ALA A 1 88 ? -0.555 -18.631 6.635 1.00 94.56 88 ALA A N 1
ATOM 713 C CA . ALA A 1 88 ? -1.013 -18.814 5.261 1.00 94.56 88 ALA A CA 1
ATOM 714 C C . ALA A 1 88 ? 0.117 -18.591 4.244 1.00 94.56 88 ALA A C 1
ATOM 716 O O . ALA A 1 88 ? 0.311 -19.416 3.352 1.00 94.56 88 ALA A O 1
ATOM 717 N N . CYS A 1 89 ? 0.903 -17.518 4.392 1.00 93.75 89 CYS A N 1
ATOM 718 C CA . CYS A 1 89 ? 2.014 -17.244 3.485 1.00 93.75 89 CYS A CA 1
ATOM 719 C C . CYS A 1 89 ? 3.120 -18.299 3.574 1.00 93.75 89 CYS A C 1
ATOM 721 O O . CYS A 1 89 ? 3.599 -18.739 2.533 1.00 93.75 89 CYS A O 1
ATOM 723 N N . LEU A 1 90 ? 3.516 -18.727 4.778 1.00 90.88 90 LEU A N 1
ATOM 724 C CA . LEU A 1 90 ? 4.540 -19.770 4.920 1.00 90.88 90 LEU A CA 1
ATOM 725 C C . LEU A 1 90 ? 4.041 -21.143 4.453 1.00 90.88 90 LEU A C 1
ATOM 727 O O . LEU A 1 90 ? 4.803 -21.894 3.845 1.00 90.88 90 LEU A O 1
ATOM 731 N N . GLY A 1 91 ? 2.772 -21.462 4.718 1.00 89.50 91 GLY A N 1
ATOM 732 C CA . GLY A 1 91 ? 2.149 -22.718 4.306 1.00 89.50 91 GLY A CA 1
ATOM 733 C C . GLY A 1 91 ? 1.999 -22.830 2.789 1.00 89.50 91 GLY A C 1
ATOM 734 O O . GLY A 1 91 ? 2.305 -23.874 2.218 1.00 89.50 91 GLY A O 1
ATOM 735 N N . ALA A 1 92 ? 1.583 -21.750 2.122 1.00 88.19 92 ALA A N 1
ATOM 736 C CA . ALA A 1 92 ? 1.459 -21.714 0.665 1.00 88.19 92 ALA A CA 1
ATOM 737 C C . ALA A 1 92 ? 2.815 -21.553 -0.045 1.00 88.19 92 ALA A C 1
ATOM 739 O O . ALA A 1 92 ? 3.016 -22.073 -1.141 1.00 88.19 92 ALA A O 1
ATOM 740 N N . GLY A 1 93 ? 3.756 -20.835 0.570 1.00 73.38 93 GLY A N 1
ATOM 741 C CA . GLY A 1 93 ? 5.041 -20.452 -0.010 1.00 73.38 93 GLY A CA 1
ATOM 742 C C . GLY A 1 93 ? 6.178 -21.433 0.251 1.00 73.38 93 GLY A C 1
ATOM 743 O O . GLY A 1 93 ? 7.316 -20.982 0.363 1.00 73.38 93 GLY A O 1
ATOM 744 N N . TRP A 1 94 ? 5.912 -22.744 0.373 1.00 74.31 94 TRP A N 1
ATOM 745 C CA . TRP A 1 94 ? 6.897 -23.770 0.765 1.00 74.31 94 TRP A CA 1
ATOM 746 C C . TRP A 1 94 ? 7.996 -24.049 -0.283 1.00 74.31 94 TRP A C 1
ATOM 748 O O . TRP A 1 94 ? 8.302 -25.184 -0.636 1.00 74.31 94 TRP A O 1
ATOM 758 N N . THR A 1 95 ? 8.661 -23.003 -0.759 1.00 74.56 95 THR A N 1
ATOM 759 C CA . THR A 1 95 ? 9.723 -23.044 -1.757 1.00 74.56 95 THR A CA 1
ATOM 760 C C . THR A 1 95 ? 10.947 -22.323 -1.230 1.00 74.56 95 THR A C 1
ATOM 762 O O . THR A 1 95 ? 10.875 -21.174 -0.799 1.00 74.56 95 THR A O 1
ATOM 765 N N . ARG A 1 96 ? 12.102 -22.985 -1.267 1.00 74.75 96 ARG A N 1
ATOM 766 C CA . ARG A 1 96 ? 13.370 -22.341 -0.933 1.00 74.75 96 ARG A CA 1
ATOM 767 C C . ARG A 1 96 ? 13.750 -21.390 -2.064 1.00 74.75 96 ARG A C 1
ATOM 769 O O . ARG A 1 96 ? 13.981 -21.837 -3.183 1.00 74.75 96 ARG A O 1
ATOM 776 N N . GLU A 1 97 ? 13.841 -20.099 -1.767 1.00 71.75 97 GLU A N 1
ATOM 777 C CA . GLU A 1 97 ? 14.280 -19.126 -2.761 1.00 71.75 97 GLU A CA 1
ATOM 778 C C . GLU A 1 97 ? 15.803 -19.223 -2.933 1.00 71.75 97 GLU A C 1
ATOM 780 O O . GLU A 1 97 ? 16.584 -18.843 -2.056 1.00 71.75 97 GLU A O 1
ATOM 785 N N . GLU A 1 98 ? 16.236 -19.782 -4.060 1.00 75.75 98 GLU A N 1
ATOM 786 C CA . GLU A 1 98 ? 17.642 -19.830 -4.450 1.00 75.75 98 GLU A CA 1
ATOM 787 C C . GLU A 1 98 ? 17.903 -18.752 -5.504 1.00 75.75 98 GLU A C 1
ATOM 789 O O . GLU A 1 98 ? 17.797 -18.976 -6.708 1.00 75.75 98 GLU A O 1
ATOM 794 N N . LEU A 1 99 ? 18.263 -17.550 -5.045 1.00 72.44 99 LEU A N 1
ATOM 795 C CA . LEU A 1 99 ? 18.826 -16.510 -5.909 1.00 72.44 99 LEU A CA 1
ATOM 796 C C . LEU A 1 99 ? 20.262 -16.908 -6.271 1.00 72.44 99 LEU A C 1
ATOM 798 O O . LEU A 1 99 ? 21.231 -16.389 -5.716 1.00 72.44 99 LEU A O 1
ATOM 802 N N . LEU A 1 100 ? 20.401 -17.896 -7.158 1.00 70.62 100 LEU A N 1
ATOM 803 C CA . LEU A 1 100 ? 21.709 -18.363 -7.596 1.00 70.62 100 LEU A CA 1
ATOM 804 C C . LEU A 1 100 ? 22.465 -17.214 -8.293 1.00 70.62 100 LEU A C 1
ATOM 806 O O . LEU A 1 100 ? 21.860 -16.485 -9.088 1.00 70.62 100 LEU A O 1
ATOM 810 N N . PRO A 1 101 ? 23.786 -17.064 -8.070 1.00 65.94 101 PRO A N 1
ATOM 811 C CA . PRO A 1 101 ? 24.609 -15.997 -8.658 1.00 65.94 101 PRO A CA 1
ATOM 812 C C . PRO A 1 101 ? 24.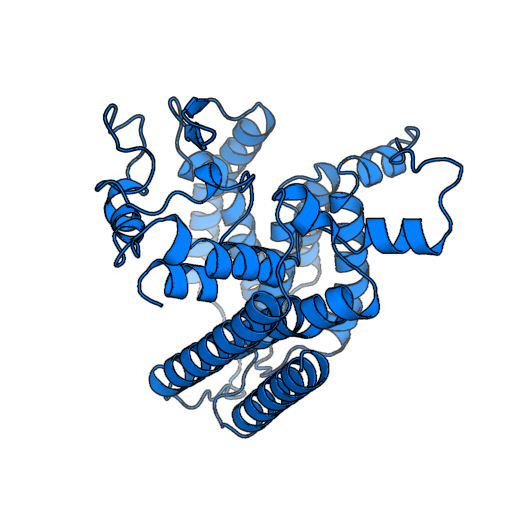775 -16.062 -10.185 1.00 65.94 101 PRO A C 1
ATOM 814 O O . PRO A 1 101 ? 25.649 -15.392 -10.733 1.00 65.94 101 PRO A O 1
ATOM 817 N N . ALA A 1 102 ? 23.990 -16.883 -10.885 1.00 69.81 102 ALA A N 1
ATOM 818 C CA . ALA A 1 102 ? 24.072 -17.013 -12.327 1.00 69.81 102 ALA A CA 1
ATOM 819 C C . ALA A 1 102 ? 23.849 -15.646 -12.986 1.00 69.81 102 ALA A C 1
ATOM 821 O O . ALA A 1 102 ? 22.868 -14.945 -12.696 1.00 69.81 102 ALA A O 1
ATOM 822 N N . ALA A 1 103 ? 24.775 -15.282 -13.878 1.00 71.38 103 ALA A N 1
ATOM 823 C CA . ALA A 1 103 ? 24.651 -14.090 -14.697 1.00 71.38 103 ALA A CA 1
ATOM 824 C C . ALA A 1 103 ? 23.300 -14.127 -15.415 1.00 71.38 103 ALA A C 1
ATOM 826 O O . ALA A 1 103 ? 22.948 -15.130 -16.039 1.00 71.38 103 ALA A O 1
ATOM 827 N N . LEU A 1 104 ? 22.537 -13.038 -15.308 1.00 79.00 104 LEU A N 1
ATOM 828 C CA . LEU A 1 104 ? 21.267 -12.937 -16.010 1.00 79.00 104 LEU A CA 1
ATOM 829 C C . LEU A 1 104 ? 21.505 -13.133 -17.513 1.00 79.00 104 LEU A C 1
ATOM 831 O O . LEU A 1 104 ? 22.401 -12.475 -18.071 1.00 79.00 104 LEU A O 1
ATOM 835 N N . PRO A 1 105 ? 20.724 -14.009 -18.173 1.00 81.56 105 PRO A N 1
ATOM 836 C CA . PRO A 1 105 ? 20.812 -14.153 -19.612 1.00 81.56 105 PRO A CA 1
ATOM 837 C C . PRO A 1 105 ? 20.575 -12.789 -20.262 1.00 81.56 105 PRO A C 1
ATOM 839 O O . PRO A 1 105 ? 19.851 -11.929 -19.750 1.00 81.56 105 PRO A O 1
ATOM 842 N N . ARG A 1 106 ? 21.258 -12.542 -21.380 1.00 88.25 106 ARG A N 1
ATOM 843 C CA . ARG A 1 106 ? 20.991 -11.338 -22.167 1.00 88.25 106 ARG A CA 1
ATOM 844 C C . ARG A 1 106 ? 19.609 -11.480 -22.782 1.00 88.25 106 ARG A C 1
ATOM 846 O O . ARG A 1 106 ? 19.333 -12.514 -23.377 1.00 88.25 106 ARG A O 1
ATOM 853 N N . PHE A 1 107 ? 18.819 -10.412 -22.710 1.00 92.50 107 PHE A N 1
ATOM 854 C CA . PHE A 1 107 ? 17.548 -10.364 -23.417 1.00 92.50 107 PHE A CA 1
ATOM 855 C C . PHE A 1 107 ? 17.767 -10.572 -24.915 1.00 92.50 107 PHE A C 1
ATOM 857 O O . PHE A 1 107 ? 18.625 -9.885 -25.505 1.00 92.50 107 PHE A O 1
ATOM 864 N N . SER A 1 108 ? 17.005 -11.500 -25.493 1.00 94.81 108 SER A N 1
ATOM 865 C CA . SER A 1 108 ? 17.022 -11.838 -26.914 1.00 94.81 108 SER A CA 1
ATOM 866 C C . SER A 1 108 ? 16.546 -10.661 -27.767 1.00 94.81 108 SER A C 1
ATOM 868 O O . SER A 1 108 ? 16.073 -9.634 -27.262 1.00 94.81 108 SER A O 1
ATOM 870 N N . ARG A 1 109 ? 16.701 -10.766 -29.090 1.00 96.00 109 ARG A N 1
ATOM 871 C CA . ARG A 1 109 ? 16.191 -9.732 -29.998 1.00 96.00 109 ARG A CA 1
ATOM 872 C C . ARG A 1 109 ? 14.665 -9.692 -29.942 1.00 96.00 109 ARG A C 1
ATOM 874 O O . ARG A 1 109 ? 14.090 -8.610 -29.923 1.00 96.00 109 ARG A O 1
ATOM 881 N N . GLU A 1 110 ? 14.044 -10.860 -29.855 1.00 97.00 110 GLU A N 1
ATOM 882 C CA . GLU A 1 110 ? 12.602 -11.068 -29.809 1.00 97.00 110 GLU A CA 1
ATOM 883 C C . GLU A 1 110 ? 12.006 -10.457 -28.539 1.00 97.00 110 GLU A C 1
ATOM 885 O O . GLU A 1 110 ? 11.042 -9.705 -28.627 1.00 97.00 110 GLU A O 1
ATOM 890 N N . GLU A 1 111 ? 12.625 -10.677 -27.374 1.00 95.81 111 GLU A N 1
ATOM 891 C CA . GLU A 1 111 ? 12.201 -10.076 -26.101 1.00 95.81 111 GLU A CA 1
ATOM 892 C C . GLU A 1 111 ? 12.293 -8.546 -26.138 1.00 95.81 111 GLU A C 1
ATOM 894 O O . GLU A 1 111 ? 11.393 -7.844 -25.674 1.00 95.81 111 GLU A O 1
ATOM 899 N N . ARG A 1 112 ? 13.358 -8.002 -26.744 1.00 95.94 112 ARG A N 1
ATOM 900 C CA . ARG A 1 112 ? 13.504 -6.549 -26.911 1.00 95.94 112 ARG A CA 1
ATOM 901 C C . ARG A 1 112 ? 12.462 -5.972 -27.852 1.00 95.94 112 ARG A C 1
ATOM 903 O O . ARG A 1 112 ? 11.878 -4.936 -27.545 1.00 95.94 112 ARG A O 1
ATOM 910 N N . SER A 1 113 ? 12.226 -6.632 -28.980 1.00 97.25 113 SER A N 1
ATOM 911 C CA . SER A 1 113 ? 11.190 -6.239 -29.930 1.00 97.25 113 SER A CA 1
ATOM 912 C C . SER A 1 113 ? 9.804 -6.304 -29.293 1.00 97.25 113 SER A C 1
ATOM 914 O O . SER A 1 113 ? 9.046 -5.348 -29.427 1.00 97.25 113 SER A O 1
ATOM 916 N N . ALA A 1 114 ? 9.496 -7.362 -28.539 1.00 97.31 114 ALA A N 1
ATOM 917 C CA . ALA A 1 114 ? 8.233 -7.503 -27.822 1.00 97.31 114 ALA A CA 1
ATOM 918 C C . ALA A 1 114 ? 8.027 -6.373 -26.804 1.00 97.31 114 ALA A C 1
ATOM 920 O O . ALA A 1 114 ? 6.948 -5.782 -26.754 1.00 97.31 114 ALA A O 1
ATOM 921 N N . PHE A 1 115 ? 9.065 -6.007 -26.045 1.00 96.88 115 PHE A N 1
ATOM 922 C CA . PHE A 1 115 ? 8.999 -4.868 -25.129 1.00 96.88 115 PHE A CA 1
ATOM 923 C C . PHE A 1 115 ? 8.739 -3.551 -25.862 1.00 96.88 115 PHE A C 1
ATOM 925 O O . PHE A 1 115 ? 7.842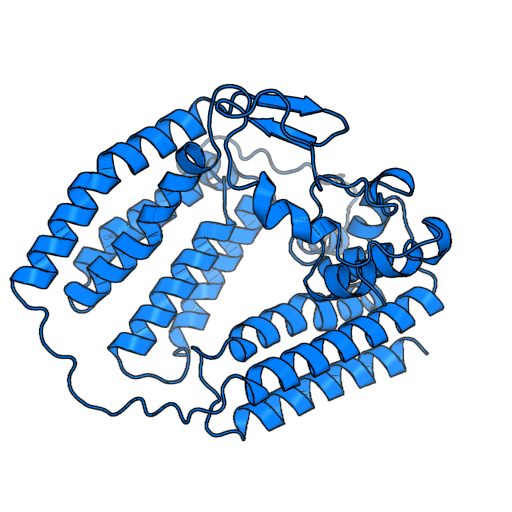 -2.809 -25.473 1.00 96.88 115 PHE A O 1
ATOM 932 N N . VAL A 1 116 ? 9.477 -3.268 -26.941 1.00 97.38 116 VAL A N 1
ATOM 933 C CA . VAL A 1 116 ? 9.286 -2.037 -27.725 1.00 97.38 116 VAL A CA 1
ATOM 934 C C . VAL A 1 116 ? 7.871 -1.971 -28.295 1.00 97.38 116 VAL A C 1
ATOM 936 O O . VAL A 1 116 ? 7.217 -0.942 -28.163 1.00 97.38 116 VAL A O 1
ATOM 939 N N . VAL A 1 117 ? 7.363 -3.067 -28.864 1.00 97.94 117 VAL A N 1
ATOM 940 C CA . VAL A 1 117 ? 5.980 -3.145 -29.357 1.00 97.94 117 VAL A CA 1
ATOM 941 C C . VAL A 1 117 ? 4.984 -2.914 -28.221 1.00 97.94 117 VAL A C 1
ATOM 943 O O . VAL A 1 117 ? 4.063 -2.121 -28.378 1.00 97.94 117 VAL A O 1
ATOM 946 N N . THR A 1 118 ? 5.195 -3.529 -27.055 1.00 97.88 118 THR A N 1
ATOM 947 C CA . THR A 1 118 ? 4.332 -3.335 -25.878 1.00 97.88 118 THR A CA 1
ATOM 948 C C . THR A 1 118 ? 4.304 -1.871 -25.440 1.00 97.88 118 THR A C 1
ATOM 950 O O . THR A 1 118 ? 3.230 -1.316 -25.217 1.00 97.88 118 THR A O 1
ATOM 953 N N . VAL A 1 119 ? 5.467 -1.215 -25.371 1.00 97.19 119 VAL A N 1
ATOM 954 C CA . VAL A 1 119 ? 5.562 0.218 -25.059 1.00 97.19 119 VAL A CA 1
ATOM 955 C C . VAL A 1 119 ? 4.817 1.045 -26.104 1.00 97.19 119 VAL A C 1
ATOM 957 O O . VAL A 1 119 ? 4.010 1.888 -25.731 1.00 97.19 119 VAL A O 1
ATOM 960 N N . LEU A 1 120 ? 5.040 0.799 -27.397 1.00 97.75 120 LEU A N 1
ATOM 961 C CA . LEU A 1 120 ? 4.406 1.560 -28.478 1.00 97.75 120 LEU A CA 1
ATOM 962 C C . LEU A 1 120 ? 2.881 1.399 -28.506 1.00 97.75 120 LEU A C 1
ATOM 964 O O . LEU A 1 120 ? 2.184 2.363 -28.806 1.00 97.75 120 LEU A O 1
ATOM 968 N N . LEU A 1 121 ? 2.361 0.217 -28.171 1.00 97.19 121 LEU A N 1
ATOM 969 C CA . LEU A 1 121 ? 0.920 -0.037 -28.108 1.00 97.19 121 LEU A CA 1
ATOM 970 C C . LEU A 1 121 ? 0.270 0.590 -26.869 1.00 97.19 121 LEU A C 1
ATOM 972 O O . LEU A 1 121 ? -0.840 1.112 -26.957 1.00 97.19 121 LEU A O 1
ATOM 976 N N . LEU A 1 122 ? 0.947 0.557 -25.718 1.00 97.75 122 LEU A N 1
ATOM 977 C CA . LEU A 1 122 ? 0.396 1.077 -24.464 1.00 97.75 122 LEU A CA 1
ATOM 978 C C . LEU A 1 122 ? 0.595 2.585 -24.297 1.00 97.75 122 LEU A C 1
ATOM 980 O O . LEU A 1 122 ? -0.200 3.220 -23.610 1.00 97.75 122 LEU A O 1
ATOM 984 N N . LEU A 1 123 ? 1.615 3.185 -24.914 1.00 96.56 123 LEU A N 1
ATOM 985 C CA . LEU A 1 123 ? 1.925 4.605 -24.731 1.00 96.56 123 LEU A CA 1
ATOM 986 C C . LEU A 1 123 ? 0.775 5.546 -25.147 1.00 96.56 123 LEU A C 1
ATOM 988 O O . LEU A 1 123 ? 0.487 6.461 -24.373 1.00 96.56 123 LEU A O 1
ATOM 992 N N . PRO A 1 124 ? 0.059 5.337 -26.274 1.00 97.50 124 PRO A N 1
ATOM 993 C CA . PRO A 1 124 ? -1.123 6.134 -26.607 1.00 97.50 124 PRO A CA 1
ATOM 994 C C . PRO A 1 124 ? -2.231 6.014 -25.558 1.00 97.50 124 PRO A C 1
ATOM 996 O O . PRO A 1 124 ? -2.828 7.019 -25.179 1.00 97.50 124 PRO A O 1
ATOM 999 N N . LEU A 1 125 ? -2.469 4.803 -25.040 1.00 97.00 125 LEU A N 1
ATOM 1000 C CA . LEU A 1 125 ? -3.461 4.561 -23.993 1.00 97.00 125 LEU A CA 1
ATOM 1001 C C . LEU A 1 125 ? -3.064 5.242 -22.675 1.00 97.00 125 LEU A C 1
ATOM 1003 O O . LEU A 1 125 ? -3.901 5.882 -22.049 1.00 97.00 125 LEU A O 1
ATOM 1007 N N . ILE A 1 126 ? -1.789 5.163 -22.281 1.00 96.81 126 ILE A N 1
ATOM 1008 C CA . ILE A 1 126 ? -1.233 5.869 -21.114 1.00 96.81 126 ILE A CA 1
ATOM 1009 C C . ILE A 1 126 ? -1.389 7.385 -21.287 1.00 96.81 126 ILE A C 1
ATOM 1011 O O . ILE A 1 126 ? -1.832 8.068 -20.367 1.00 96.81 126 ILE A O 1
ATOM 1015 N N . GLY A 1 127 ? -1.057 7.916 -22.466 1.00 95.94 127 GLY A N 1
ATOM 1016 C CA . GLY A 1 127 ? -1.185 9.340 -22.777 1.00 95.94 127 GLY A CA 1
ATOM 1017 C C . GLY A 1 127 ? -2.635 9.820 -22.712 1.00 95.94 127 GLY A C 1
ATOM 1018 O O . GLY A 1 127 ? -2.920 10.830 -22.067 1.00 95.94 127 GLY A O 1
ATOM 1019 N N . TYR A 1 128 ? -3.560 9.062 -23.307 1.00 96.06 128 TYR A N 1
ATOM 1020 C CA . TYR A 1 128 ? -4.994 9.340 -23.228 1.00 96.06 128 TYR A CA 1
ATOM 1021 C C . TYR A 1 128 ? -5.515 9.241 -21.792 1.00 96.06 128 TYR A C 1
ATOM 1023 O O . TYR A 1 128 ? -6.243 10.121 -21.348 1.00 96.06 128 TYR A O 1
ATOM 1031 N N . SER A 1 129 ? -5.089 8.224 -21.041 1.00 95.06 129 SER A N 1
ATOM 1032 C CA . SER A 1 129 ? -5.422 8.049 -19.628 1.00 95.06 129 SER A CA 1
ATOM 1033 C C . SER A 1 129 ? -5.008 9.259 -18.794 1.00 95.06 129 SER A C 1
ATOM 1035 O O . SER A 1 129 ? -5.829 9.796 -18.055 1.00 95.06 129 SER A O 1
ATOM 1037 N N . ILE A 1 130 ? -3.773 9.749 -18.965 1.00 92.94 130 ILE A N 1
ATOM 1038 C CA . ILE A 1 130 ? -3.271 10.962 -18.303 1.00 92.94 130 ILE A CA 1
ATOM 1039 C C . ILE A 1 130 ? -4.102 12.183 -18.706 1.00 92.94 130 ILE A C 1
ATOM 1041 O O . ILE A 1 130 ? -4.483 12.971 -17.843 1.00 92.94 130 ILE A O 1
ATOM 1045 N N . TYR A 1 131 ? -4.393 12.352 -19.996 1.00 93.12 131 TYR A N 1
ATOM 1046 C CA . TYR A 1 131 ? -5.210 13.461 -20.490 1.00 93.12 131 TYR A CA 1
ATOM 1047 C C . TYR A 1 131 ? -6.626 13.441 -19.895 1.00 93.12 131 TYR A C 1
ATOM 1049 O O . TYR A 1 131 ? -7.054 14.434 -19.313 1.00 93.12 131 TYR A O 1
ATOM 1057 N N . ALA A 1 132 ? -7.321 12.306 -19.977 1.00 91.75 132 ALA A N 1
ATOM 1058 C CA . ALA A 1 132 ? -8.681 12.136 -19.473 1.00 91.75 132 ALA A CA 1
ATOM 1059 C C . ALA A 1 132 ? -8.745 12.375 -17.960 1.00 91.75 132 ALA A C 1
ATOM 1061 O O . ALA A 1 132 ? -9.525 13.187 -17.484 1.00 91.75 132 ALA A O 1
ATOM 1062 N N . THR A 1 133 ? -7.840 11.741 -17.216 1.00 88.75 133 THR A N 1
ATOM 1063 C CA . THR A 1 133 ? -7.653 11.916 -15.771 1.00 88.75 133 THR A CA 1
ATOM 1064 C C . THR A 1 133 ? -7.483 13.391 -15.392 1.00 88.75 133 THR A C 1
ATOM 1066 O O . THR A 1 133 ? -8.076 13.856 -14.422 1.00 88.75 133 THR A O 1
ATOM 1069 N N . ARG A 1 134 ? -6.715 14.163 -16.171 1.00 86.00 134 ARG A N 1
ATOM 1070 C CA . ARG A 1 134 ? -6.480 15.591 -15.907 1.00 86.00 134 ARG A CA 1
ATOM 1071 C C . ARG A 1 134 ? -7.680 16.487 -16.195 1.00 86.00 134 ARG A C 1
ATOM 1073 O O . ARG A 1 134 ? -7.800 17.520 -15.545 1.00 86.00 134 ARG A O 1
ATOM 1080 N N . ASN A 1 135 ? -8.528 16.120 -17.148 1.00 86.69 135 ASN A N 1
ATOM 1081 C CA . ASN A 1 135 ? -9.696 16.923 -17.518 1.00 86.69 135 ASN A CA 1
ATOM 1082 C C . ASN A 1 135 ? -10.931 16.624 -16.663 1.00 86.69 135 ASN A C 1
ATOM 1084 O O . ASN A 1 135 ? -11.961 17.263 -16.847 1.00 86.69 135 ASN A O 1
ATOM 1088 N N . GLY A 1 136 ? -10.811 15.699 -15.711 1.00 82.69 136 GLY A N 1
ATOM 1089 C CA . GLY A 1 136 ? -11.894 15.287 -14.835 1.00 82.69 136 GLY A CA 1
ATOM 1090 C C . GLY A 1 136 ? -12.393 13.887 -15.166 1.00 82.69 136 GLY A C 1
ATOM 1091 O O . GLY A 1 136 ? -12.318 13.404 -16.297 1.00 82.69 136 GLY A O 1
ATOM 1092 N N . GLN A 1 137 ? -12.879 13.215 -14.129 1.00 83.88 137 GLN A N 1
ATOM 1093 C CA . GLN A 1 137 ? -13.592 11.959 -14.276 1.00 83.88 137 GLN A CA 1
ATOM 1094 C C . GLN A 1 137 ? -15.085 12.271 -14.315 1.00 83.88 137 GLN A C 1
ATOM 1096 O O . GLN A 1 137 ? -15.610 12.928 -13.411 1.00 83.88 137 GLN A O 1
ATOM 1101 N N . ASP A 1 138 ? -15.757 11.804 -15.360 1.00 82.12 138 ASP A N 1
ATOM 1102 C CA . ASP A 1 138 ? -17.203 11.923 -15.476 1.00 82.12 138 ASP A CA 1
ATOM 1103 C C . ASP A 1 138 ? -17.861 10.761 -14.732 1.00 82.12 138 ASP A C 1
ATOM 1105 O O . ASP A 1 138 ? -17.590 9.580 -14.983 1.00 82.12 138 ASP A O 1
ATOM 1109 N N . GLY A 1 139 ? -18.734 11.104 -13.793 1.00 84.62 139 GLY A N 1
ATOM 1110 C CA . GLY A 1 139 ? -19.396 10.127 -12.953 1.00 84.62 139 GLY A CA 1
ATOM 1111 C C . GLY A 1 139 ? -20.456 10.745 -12.063 1.00 84.62 139 GLY A C 1
ATOM 1112 O O . GLY A 1 139 ? -20.577 11.963 -11.939 1.00 84.62 139 GLY A O 1
ATOM 1113 N N . GLU A 1 140 ? -21.223 9.873 -11.430 1.00 87.19 140 GLU A N 1
ATOM 1114 C CA . GLU A 1 140 ? -22.314 10.230 -10.534 1.00 87.19 140 GLU A CA 1
ATOM 1115 C C . GLU A 1 140 ? -21.990 9.761 -9.121 1.00 87.19 140 GLU A C 1
ATOM 1117 O O . GLU A 1 140 ? -21.258 8.790 -8.923 1.00 87.19 140 GLU A O 1
ATOM 1122 N N . ARG A 1 141 ? -22.535 10.448 -8.116 1.00 82.75 141 ARG A N 1
ATOM 1123 C CA . ARG A 1 141 ? -22.408 10.026 -6.723 1.00 82.75 141 ARG A CA 1
ATOM 1124 C C . ARG A 1 141 ? -23.749 9.509 -6.233 1.00 82.75 141 ARG A C 1
ATOM 1126 O O . ARG A 1 141 ? -24.682 10.287 -6.072 1.00 82.75 141 ARG A O 1
ATOM 1133 N N . ILE A 1 142 ? -23.831 8.208 -5.982 1.00 78.81 142 ILE A N 1
ATOM 1134 C CA . ILE A 1 142 ? -25.041 7.536 -5.503 1.00 78.81 142 ILE A CA 1
ATOM 1135 C C . ILE A 1 142 ? -24.730 6.958 -4.125 1.00 78.81 142 ILE A C 1
ATOM 1137 O O . ILE A 1 142 ? -23.761 6.220 -3.968 1.00 78.81 142 ILE A O 1
ATOM 1141 N N . ASN A 1 143 ? -25.515 7.333 -3.110 1.00 71.31 143 ASN A N 1
ATOM 1142 C CA . ASN A 1 143 ? -25.332 6.897 -1.717 1.00 71.31 143 ASN A CA 1
ATOM 1143 C C . ASN A 1 143 ? -23.898 7.113 -1.188 1.00 71.31 143 ASN A C 1
ATOM 1145 O O . ASN A 1 143 ? -23.327 6.268 -0.508 1.00 71.31 143 ASN A O 1
ATOM 1149 N N . GLY A 1 144 ? -23.275 8.240 -1.553 1.00 67.94 144 GLY A N 1
ATOM 1150 C CA . GLY A 1 144 ? -21.904 8.579 -1.148 1.00 67.94 144 GLY A CA 1
ATOM 1151 C C . GLY A 1 144 ? -20.794 7.906 -1.967 1.00 67.94 144 GLY A C 1
ATOM 1152 O O . GLY A 1 144 ? -19.657 8.392 -1.940 1.00 67.94 144 GLY A O 1
ATOM 1153 N N . VAL A 1 145 ? -21.117 6.885 -2.768 1.00 74.88 145 VAL A N 1
ATOM 1154 C CA . VAL A 1 145 ? -20.185 6.179 -3.658 1.00 74.88 145 VAL A CA 1
ATOM 1155 C C . VAL A 1 145 ? -20.113 6.888 -5.006 1.00 74.88 145 VAL A C 1
ATOM 1157 O O . VAL A 1 145 ? -21.134 7.158 -5.634 1.00 74.88 145 VAL A O 1
ATOM 1160 N N . TYR A 1 146 ? -18.899 7.205 -5.454 1.00 83.06 146 TYR A N 1
ATOM 1161 C CA . TYR A 1 146 ? -18.667 7.762 -6.784 1.00 83.06 146 TYR A CA 1
ATOM 1162 C C . TYR A 1 146 ? -18.572 6.632 -7.815 1.00 83.06 146 TYR A C 1
ATOM 1164 O O . TYR A 1 146 ? -17.802 5.689 -7.632 1.00 83.06 146 TYR A O 1
ATOM 1172 N N . ILE A 1 147 ? -19.354 6.722 -8.890 1.00 87.88 147 ILE A N 1
ATOM 1173 C CA . ILE A 1 147 ? -19.416 5.723 -9.955 1.00 87.88 147 ILE A CA 1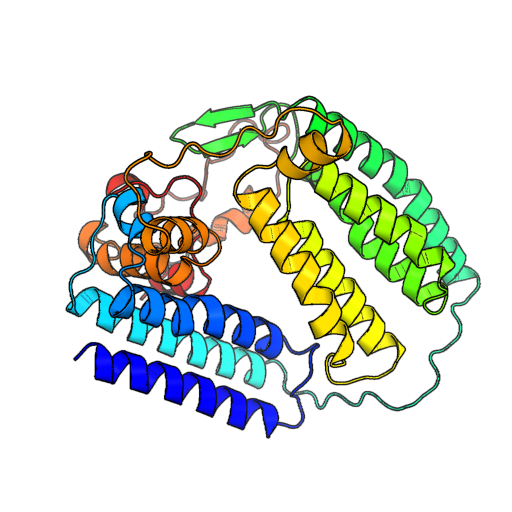
ATOM 1174 C C . ILE A 1 147 ? -19.181 6.358 -11.326 1.00 87.88 147 ILE A C 1
ATOM 1176 O O . ILE A 1 147 ? -19.733 7.404 -11.651 1.00 87.88 147 ILE A O 1
ATOM 1180 N N . LEU A 1 148 ? -18.396 5.683 -12.164 1.00 90.25 148 LEU A N 1
ATOM 1181 C CA . LEU A 1 148 ? -18.161 6.093 -13.549 1.00 90.25 148 LEU A CA 1
ATOM 1182 C C . LEU A 1 148 ? -19.318 5.624 -14.436 1.00 90.25 148 LEU A C 1
ATOM 1184 O O . LEU A 1 148 ? -19.605 4.425 -14.487 1.00 90.25 148 LEU A O 1
ATOM 1188 N N . THR A 1 149 ? -19.973 6.553 -15.133 1.00 87.19 149 THR A N 1
ATOM 1189 C CA . THR A 1 149 ? -21.149 6.269 -15.979 1.00 87.19 149 THR A CA 1
ATOM 1190 C C . THR A 1 149 ? -20.840 6.360 -17.473 1.00 87.19 149 THR A C 1
ATOM 1192 O O . THR A 1 149 ? -21.346 5.552 -18.251 1.00 87.19 149 THR A O 1
ATOM 1195 N N . THR A 1 150 ? -19.969 7.286 -17.877 1.00 87.56 150 THR A N 1
ATOM 1196 C CA . THR A 1 150 ? -19.617 7.542 -19.287 1.00 87.56 150 THR A CA 1
ATOM 1197 C C . THR A 1 150 ? -18.277 6.934 -19.708 1.00 87.56 150 THR A C 1
ATOM 1199 O O . THR A 1 150 ? -17.965 6.885 -20.895 1.00 87.56 150 THR A O 1
ATOM 1202 N N . SER A 1 151 ? -17.485 6.446 -18.751 1.00 89.25 151 SER A N 1
ATOM 1203 C CA . SER A 1 151 ? -16.145 5.896 -18.976 1.00 89.25 151 SER A CA 1
ATOM 1204 C C . SER A 1 151 ? -15.897 4.660 -18.100 1.00 89.25 151 SER A C 1
ATOM 1206 O O . SER A 1 151 ? -16.803 4.136 -17.449 1.00 89.25 151 SER A O 1
ATOM 1208 N N . THR A 1 152 ? -14.670 4.141 -18.115 1.00 90.88 152 THR A N 1
ATOM 1209 C CA . THR A 1 152 ? -14.270 2.933 -17.386 1.00 90.88 152 THR A CA 1
ATOM 1210 C C . THR A 1 152 ? -13.046 3.205 -16.516 1.00 90.88 152 THR A C 1
ATOM 1212 O O . THR A 1 152 ? -12.153 3.956 -16.912 1.00 90.88 152 THR A O 1
ATOM 1215 N N . GLY A 1 153 ? -12.973 2.551 -15.351 1.00 89.12 153 GLY A N 1
ATOM 1216 C CA . GLY A 1 153 ? -11.797 2.630 -14.479 1.00 89.12 153 GLY A CA 1
ATOM 1217 C C . GLY A 1 153 ? -10.522 2.182 -15.196 1.00 89.12 153 GLY A C 1
ATOM 1218 O O . GLY A 1 153 ? -9.485 2.807 -15.038 1.00 89.12 153 GLY A O 1
ATOM 1219 N N . TYR A 1 154 ? -10.611 1.194 -16.093 1.00 92.25 154 TYR A N 1
ATOM 1220 C CA . TYR A 1 154 ? -9.476 0.739 -16.901 1.00 92.25 154 TYR A CA 1
ATOM 1221 C C . TYR A 1 154 ? -8.816 1.859 -17.706 1.00 92.25 154 TYR A C 1
ATOM 1223 O O . TYR A 1 154 ? -7.595 1.898 -17.800 1.00 92.25 154 TYR A O 1
ATOM 1231 N N . ILE A 1 155 ? -9.606 2.782 -18.263 1.00 93.31 155 ILE A N 1
ATOM 1232 C CA . ILE A 1 155 ? -9.075 3.920 -19.020 1.00 93.31 155 ILE A CA 1
ATOM 1233 C C . ILE A 1 155 ? -8.364 4.893 -18.082 1.00 93.31 155 ILE A C 1
ATOM 1235 O O . ILE A 1 155 ? -7.250 5.307 -18.384 1.00 93.31 155 ILE A O 1
ATOM 1239 N N . TYR A 1 156 ? -8.964 5.252 -16.947 1.00 91.56 156 TYR A N 1
ATOM 1240 C CA . TYR A 1 156 ? -8.357 6.207 -16.011 1.00 91.56 156 TYR A CA 1
ATOM 1241 C C . TYR A 1 156 ? -7.143 5.638 -15.268 1.00 91.56 156 TYR A C 1
ATOM 1243 O O . TYR A 1 156 ? -6.202 6.373 -14.984 1.00 91.56 156 TYR A O 1
ATOM 1251 N N . GLU A 1 157 ? -7.117 4.333 -15.013 1.00 92.50 157 GLU A N 1
ATOM 1252 C CA . GLU A 1 157 ? -6.022 3.652 -14.318 1.00 92.50 157 GLU A CA 1
ATOM 1253 C C . GLU A 1 157 ? -4.907 3.188 -15.274 1.00 92.50 157 GLU A C 1
ATOM 1255 O O . GLU A 1 157 ? -3.795 2.899 -14.832 1.00 92.50 157 GLU A O 1
ATOM 1260 N N . ALA A 1 158 ? -5.137 3.170 -16.597 1.00 95.75 158 ALA A N 1
ATOM 1261 C CA . ALA A 1 158 ? -4.133 2.743 -17.579 1.00 95.75 158 ALA A CA 1
ATOM 1262 C C . ALA A 1 158 ? -2.827 3.555 -17.521 1.00 95.75 158 ALA A C 1
ATOM 1264 O O . ALA A 1 158 ? -1.761 3.039 -17.853 1.00 95.75 158 ALA A O 1
ATOM 1265 N N . GLN A 1 159 ? -2.860 4.798 -17.036 1.00 94.06 159 GLN A N 1
ATOM 1266 C CA . GLN A 1 159 ? -1.661 5.585 -16.745 1.00 94.06 159 GLN A CA 1
ATOM 1267 C C . GLN A 1 159 ? -0.656 4.854 -15.834 1.00 94.06 159 GLN A C 1
ATOM 1269 O O . GLN A 1 159 ? 0.535 5.157 -15.880 1.00 94.06 159 GLN A O 1
ATOM 1274 N N . HIS A 1 160 ? -1.093 3.888 -15.018 1.00 93.94 160 HIS A N 1
ATOM 1275 C CA . HIS A 1 160 ? -0.222 3.108 -14.139 1.00 93.94 160 HIS A CA 1
ATOM 1276 C C . HIS A 1 160 ? 0.594 2.036 -14.863 1.00 93.94 160 HIS A C 1
ATOM 1278 O O . HIS A 1 160 ? 1.578 1.570 -14.292 1.00 93.94 160 HIS A O 1
ATOM 1284 N N . PHE A 1 161 ? 0.305 1.724 -16.134 1.00 96.00 161 PHE A N 1
ATOM 1285 C CA . PHE A 1 161 ? 1.183 0.876 -16.952 1.00 96.00 161 PHE A CA 1
ATOM 1286 C C . PHE A 1 161 ? 2.586 1.472 -17.126 1.00 96.00 161 PHE A C 1
ATOM 1288 O O . PHE A 1 161 ? 3.539 0.735 -17.371 1.00 96.00 161 PHE A O 1
ATOM 1295 N N . ILE A 1 162 ? 2.755 2.785 -16.940 1.00 95.56 162 ILE A N 1
ATOM 1296 C CA . ILE A 1 162 ? 4.072 3.418 -17.034 1.00 95.56 162 ILE A CA 1
ATOM 1297 C C . ILE A 1 162 ? 5.063 2.878 -15.986 1.00 95.56 162 ILE A C 1
ATOM 1299 O O . ILE A 1 162 ? 6.237 2.720 -16.306 1.00 95.56 162 ILE A O 1
ATOM 1303 N N . LEU A 1 163 ? 4.617 2.519 -14.771 1.00 94.56 163 LEU A N 1
ATOM 1304 C CA . LEU A 1 163 ? 5.497 2.009 -13.705 1.00 94.56 163 LEU A CA 1
ATOM 1305 C C . LEU A 1 163 ? 6.191 0.692 -14.098 1.00 94.56 163 LEU A C 1
ATOM 1307 O O . LEU A 1 163 ? 7.427 0.657 -14.083 1.00 94.56 163 LEU A O 1
ATOM 1311 N N . PRO A 1 164 ? 5.461 -0.391 -14.447 1.00 95.62 164 PRO A N 1
ATOM 1312 C CA . PRO A 1 164 ? 6.091 -1.640 -14.854 1.00 95.62 164 PRO A CA 1
ATOM 1313 C C . PRO A 1 164 ? 6.893 -1.489 -16.149 1.00 95.62 164 PRO A C 1
ATOM 1315 O O . PRO A 1 164 ? 7.948 -2.107 -16.252 1.00 95.62 164 PRO A O 1
ATOM 1318 N N . LEU A 1 165 ? 6.476 -0.640 -17.100 1.00 96.38 165 LEU A N 1
ATOM 1319 C CA . LEU A 1 165 ? 7.250 -0.394 -18.325 1.00 96.38 165 LEU A CA 1
ATOM 1320 C C . LEU A 1 165 ? 8.595 0.288 -18.038 1.00 96.38 165 LEU A C 1
ATOM 1322 O O . LEU A 1 165 ? 9.613 -0.109 -18.604 1.00 96.38 165 LEU A O 1
ATOM 1326 N N . LEU A 1 166 ? 8.625 1.265 -17.127 1.00 96.25 166 LEU A N 1
ATOM 1327 C CA . LEU A 1 166 ? 9.866 1.895 -16.672 1.00 96.25 166 LEU A CA 1
ATOM 1328 C C . LEU A 1 166 ? 10.775 0.890 -15.953 1.00 96.25 166 LEU A C 1
ATOM 1330 O O . LEU A 1 166 ? 11.973 0.835 -16.234 1.00 96.25 166 LEU A O 1
ATOM 1334 N N . CYS A 1 167 ? 10.215 0.055 -15.073 1.00 95.44 167 CYS A N 1
ATOM 1335 C CA . CYS A 1 167 ? 10.976 -0.986 -14.375 1.00 95.44 167 CYS A CA 1
ATOM 1336 C C . CYS A 1 167 ? 11.554 -2.023 -15.346 1.00 95.44 167 CYS A C 1
ATOM 1338 O O . CYS A 1 167 ? 12.748 -2.319 -15.288 1.00 95.44 167 CYS A O 1
ATOM 1340 N N . ALA A 1 168 ? 10.743 -2.517 -16.283 1.00 94.62 168 ALA A N 1
ATOM 1341 C CA . ALA A 1 168 ? 11.184 -3.432 -17.328 1.00 94.62 168 ALA A CA 1
ATOM 1342 C C . ALA A 1 168 ? 12.277 -2.798 -18.204 1.00 94.62 168 ALA A C 1
ATOM 1344 O O . ALA A 1 168 ? 13.311 -3.422 -18.434 1.00 94.62 168 ALA A O 1
ATOM 1345 N N . GLY A 1 169 ? 12.114 -1.533 -18.604 1.00 95.06 169 GLY A N 1
ATOM 1346 C CA . GLY A 1 169 ? 13.126 -0.788 -19.355 1.00 95.06 169 GLY A CA 1
ATOM 1347 C C . GLY A 1 169 ? 14.455 -0.664 -18.604 1.00 95.06 169 GLY A C 1
ATOM 1348 O O . GLY A 1 169 ? 15.518 -0.904 -19.183 1.00 95.06 169 GLY A O 1
ATOM 1349 N N . MET A 1 170 ? 14.425 -0.366 -17.301 1.00 94.75 170 MET A N 1
ATOM 1350 C CA . MET A 1 170 ? 15.632 -0.348 -16.463 1.00 94.75 170 MET A CA 1
ATOM 1351 C C . MET A 1 170 ? 16.298 -1.722 -16.396 1.00 94.75 170 MET A C 1
ATOM 1353 O O . MET A 1 170 ? 17.506 -1.824 -16.591 1.00 94.75 170 MET A O 1
ATOM 1357 N N . VAL A 1 171 ? 15.529 -2.791 -16.187 1.00 94.19 171 VAL A N 1
ATOM 1358 C CA . VAL A 1 171 ? 16.062 -4.159 -16.144 1.00 94.19 171 VAL A CA 1
ATOM 1359 C C . VAL A 1 171 ? 16.690 -4.554 -17.486 1.00 94.19 171 VAL A C 1
ATOM 1361 O O . VAL A 1 171 ? 17.823 -5.038 -17.526 1.00 94.19 171 VAL A O 1
ATOM 1364 N N . MET A 1 172 ? 16.003 -4.289 -18.599 1.00 92.81 172 MET A N 1
ATOM 1365 C CA . MET A 1 172 ? 16.482 -4.597 -19.951 1.00 92.81 172 MET A CA 1
ATOM 1366 C C . MET A 1 172 ? 17.776 -3.877 -20.309 1.00 92.81 172 MET A C 1
ATOM 1368 O O . MET A 1 172 ? 18.648 -4.429 -20.982 1.00 92.81 172 MET A O 1
ATOM 1372 N N . THR A 1 173 ? 17.912 -2.647 -19.830 1.00 92.69 173 THR A N 1
ATOM 1373 C CA . THR A 1 173 ? 19.092 -1.807 -20.035 1.00 92.69 173 THR A CA 1
ATOM 1374 C C . THR A 1 173 ? 20.125 -1.952 -18.924 1.00 92.69 173 THR A C 1
ATOM 1376 O O . THR A 1 173 ? 21.084 -1.182 -18.882 1.00 92.69 173 THR A O 1
ATOM 1379 N N . ARG A 1 174 ? 19.965 -2.949 -18.041 1.00 92.00 174 ARG A N 1
ATOM 1380 C CA . ARG A 1 174 ? 20.922 -3.272 -16.975 1.00 92.00 174 ARG A CA 1
ATOM 1381 C C . ARG A 1 174 ? 21.162 -2.114 -16.003 1.00 92.00 174 ARG A C 1
ATOM 1383 O O . ARG A 1 174 ? 22.288 -1.896 -15.567 1.00 92.00 174 ARG A O 1
ATOM 1390 N N . PHE A 1 175 ? 20.102 -1.372 -15.685 1.00 92.69 175 PHE A N 1
ATOM 1391 C CA . PHE A 1 175 ? 20.122 -0.191 -14.819 1.00 92.69 175 PHE A CA 1
ATOM 1392 C C . PHE A 1 175 ? 21.099 0.897 -15.291 1.00 92.69 175 PHE A C 1
ATOM 1394 O O . PHE A 1 175 ? 21.689 1.612 -14.483 1.00 92.69 175 PHE A O 1
ATOM 1401 N N . HIS A 1 176 ? 21.271 1.052 -16.609 1.00 91.75 176 HIS A N 1
ATOM 1402 C CA . HIS A 1 176 ? 22.050 2.163 -17.145 1.00 91.75 176 HIS A CA 1
ATOM 1403 C C . HIS A 1 176 ? 21.457 3.505 -16.687 1.00 91.75 176 HIS A C 1
ATOM 1405 O O . HIS A 1 176 ? 20.251 3.729 -16.808 1.00 91.75 176 HIS A O 1
ATOM 1411 N N . TRP A 1 177 ? 22.309 4.407 -16.192 1.00 88.88 177 TRP A N 1
ATOM 1412 C CA . TRP A 1 177 ? 21.893 5.642 -15.516 1.00 88.88 177 TRP A CA 1
ATOM 1413 C C . TRP A 1 177 ? 20.979 6.532 -16.371 1.00 88.88 177 TRP A C 1
ATOM 1415 O O . TRP A 1 177 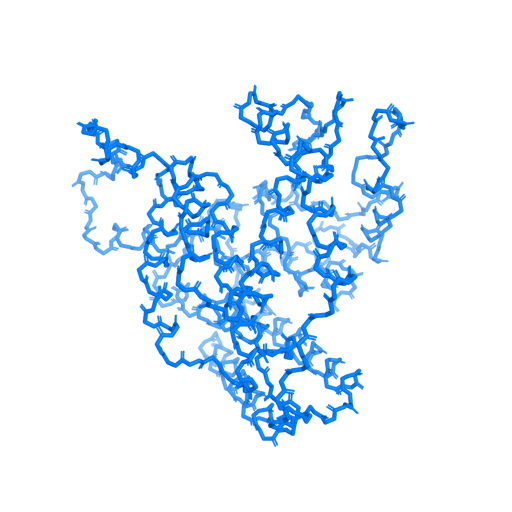? 20.081 7.174 -15.839 1.00 88.88 177 TRP A O 1
ATOM 1425 N N . MET A 1 178 ? 21.134 6.528 -17.701 1.00 90.75 178 MET A N 1
ATOM 1426 C CA . MET A 1 178 ? 20.258 7.302 -18.595 1.00 90.75 178 MET A CA 1
ATOM 1427 C C . MET A 1 178 ? 18.789 6.862 -18.524 1.00 90.75 178 MET A C 1
ATOM 1429 O O . MET A 1 178 ? 17.899 7.686 -18.704 1.00 90.75 178 MET A O 1
ATOM 1433 N N . ASN A 1 179 ? 18.510 5.596 -18.200 1.00 87.19 179 ASN A N 1
ATOM 1434 C CA . ASN A 1 179 ? 17.139 5.093 -18.053 1.00 87.19 179 ASN A CA 1
ATOM 1435 C C . ASN A 1 179 ? 16.512 5.463 -16.701 1.00 87.19 179 ASN A C 1
ATOM 1437 O O . ASN A 1 179 ? 15.327 5.216 -16.473 1.00 87.19 179 ASN A O 1
ATOM 1441 N N . LEU A 1 180 ? 17.277 6.123 -15.826 1.00 87.19 180 LEU A N 1
ATOM 1442 C CA . LEU A 1 180 ? 16.723 6.813 -14.668 1.00 87.19 180 LEU A CA 1
ATOM 1443 C C . LEU A 1 180 ? 16.033 8.118 -15.076 1.00 87.19 180 LEU A C 1
ATOM 1445 O O . LEU A 1 180 ? 15.125 8.536 -14.370 1.00 87.19 180 LEU A O 1
ATOM 1449 N N . LEU A 1 181 ? 16.383 8.743 -16.211 1.00 92.56 181 LEU A N 1
ATOM 1450 C CA . LEU A 1 181 ? 15.773 10.015 -16.624 1.00 92.56 181 LEU A CA 1
ATOM 1451 C C . LEU A 1 181 ? 14.253 9.906 -16.835 1.00 92.56 181 LEU A C 1
ATOM 1453 O O . LEU A 1 181 ? 13.538 10.712 -16.241 1.00 92.56 181 LEU A O 1
ATOM 1457 N N . PRO A 1 182 ? 13.712 8.912 -17.573 1.00 92.62 182 PRO A N 1
ATOM 1458 C CA . PRO A 1 182 ? 12.261 8.745 -17.688 1.00 92.62 182 PRO A CA 1
ATOM 1459 C C . PRO A 1 182 ? 11.586 8.454 -16.340 1.00 92.62 182 PRO A C 1
ATOM 1461 O O . PRO A 1 182 ? 10.478 8.918 -16.082 1.00 92.62 182 PRO A O 1
ATOM 1464 N N . SER A 1 183 ? 12.278 7.735 -15.452 1.00 91.81 183 SER A N 1
ATOM 1465 C CA . SER A 1 183 ? 11.807 7.430 -14.097 1.00 91.81 183 SER A CA 1
ATOM 1466 C C . SER A 1 183 ? 11.724 8.686 -13.223 1.00 91.81 183 SER A C 1
ATOM 1468 O O . SER A 1 183 ? 10.716 8.917 -12.558 1.00 91.81 183 SER A O 1
ATOM 1470 N N . LEU A 1 184 ? 12.751 9.537 -13.269 1.00 91.25 184 LEU A N 1
ATOM 1471 C CA . LEU A 1 184 ? 12.778 10.833 -12.594 1.00 91.25 184 LEU A CA 1
ATOM 1472 C C . LEU A 1 184 ? 11.733 11.786 -13.176 1.00 91.25 184 LEU A C 1
ATOM 1474 O O . LEU A 1 184 ? 11.056 12.472 -12.417 1.00 91.25 184 LEU A O 1
ATOM 1478 N N . ALA A 1 185 ? 11.547 11.789 -14.499 1.00 92.31 185 ALA A N 1
ATOM 1479 C CA . ALA A 1 185 ? 10.504 12.569 -15.156 1.00 92.31 185 ALA A CA 1
ATOM 1480 C C . ALA A 1 185 ? 9.103 12.129 -14.705 1.00 92.31 185 ALA A C 1
ATOM 1482 O O . ALA A 1 185 ? 8.264 12.978 -14.419 1.00 92.31 185 ALA A O 1
ATOM 1483 N N . TYR A 1 186 ? 8.859 10.822 -14.571 1.00 90.94 186 TYR A N 1
ATOM 1484 C CA . TYR A 1 186 ? 7.600 10.295 -14.045 1.00 90.94 186 TYR A CA 1
ATOM 1485 C C . TYR A 1 186 ? 7.358 10.700 -12.582 1.00 90.94 186 TYR A C 1
ATOM 1487 O O . TYR A 1 186 ? 6.269 11.169 -12.244 1.00 90.94 186 TYR A O 1
ATOM 1495 N N . VAL A 1 187 ? 8.369 10.564 -11.716 1.00 90.44 187 VAL A N 1
ATOM 1496 C CA . VAL A 1 187 ? 8.273 11.002 -10.314 1.00 90.44 187 VAL A CA 1
ATOM 1497 C C . VAL A 1 187 ? 8.042 12.510 -10.239 1.00 90.44 187 VAL A C 1
ATOM 1499 O O . VAL A 1 187 ? 7.156 12.945 -9.508 1.00 90.44 187 VAL A O 1
ATOM 1502 N N . GLY A 1 188 ? 8.771 13.303 -11.027 1.00 89.69 188 GLY A N 1
ATOM 1503 C CA . GLY A 1 188 ? 8.594 14.751 -11.127 1.00 89.69 188 GLY A CA 1
ATOM 1504 C C . GLY A 1 188 ? 7.190 15.129 -11.593 1.00 89.69 188 GLY A C 1
ATOM 1505 O O . GLY A 1 188 ? 6.543 15.956 -10.960 1.00 89.69 188 GLY A O 1
ATOM 1506 N N . TYR A 1 189 ? 6.672 14.454 -12.621 1.00 89.00 189 TYR A N 1
ATOM 1507 C CA . TYR A 1 189 ? 5.292 14.590 -13.087 1.00 89.00 189 TYR A CA 1
ATOM 1508 C C . TYR A 1 189 ? 4.287 14.320 -11.957 1.00 89.00 189 TYR A C 1
ATOM 1510 O O . TYR A 1 189 ? 3.465 15.178 -11.647 1.00 89.00 189 TYR A O 1
ATOM 1518 N N . ARG A 1 190 ? 4.366 13.165 -11.283 1.00 88.50 190 ARG A N 1
ATOM 1519 C CA . ARG A 1 190 ? 3.438 12.822 -10.189 1.00 88.50 190 ARG A CA 1
ATOM 1520 C C . ARG A 1 190 ? 3.514 13.806 -9.030 1.00 88.50 190 ARG A C 1
ATOM 1522 O O . ARG A 1 190 ? 2.488 14.186 -8.476 1.00 88.50 190 ARG A O 1
ATOM 1529 N N . THR A 1 191 ? 4.727 14.228 -8.705 1.00 86.50 191 THR A N 1
ATOM 1530 C CA . THR A 1 191 ? 5.005 15.207 -7.657 1.00 86.50 191 THR A CA 1
ATOM 1531 C C . THR A 1 191 ? 4.402 16.569 -8.001 1.00 86.50 191 THR A C 1
ATOM 1533 O O . THR A 1 191 ? 3.770 17.181 -7.151 1.00 86.50 191 THR A O 1
ATOM 1536 N N . TRP A 1 192 ? 4.531 17.014 -9.253 1.00 85.44 192 TRP A N 1
ATOM 1537 C CA . TRP A 1 192 ? 3.992 18.289 -9.730 1.00 85.44 192 TRP A CA 1
ATOM 1538 C C . TRP A 1 192 ? 2.465 18.366 -9.646 1.00 85.44 192 TRP A C 1
ATOM 1540 O O . TRP A 1 192 ? 1.916 19.409 -9.309 1.00 85.44 192 TRP A O 1
ATOM 1550 N N . PHE A 1 193 ? 1.772 17.268 -9.957 1.00 81.56 193 PHE A N 1
ATOM 1551 C CA . PHE A 1 193 ? 0.308 17.223 -9.908 1.00 81.56 193 PHE A CA 1
ATOM 1552 C C . PHE A 1 193 ? -0.252 16.880 -8.523 1.00 81.56 193 PHE A C 1
ATOM 1554 O O . PHE A 1 193 ? -1.445 17.067 -8.292 1.00 81.56 193 PHE A O 1
ATOM 1561 N N . GLY A 1 194 ? 0.561 16.321 -7.623 1.00 75.19 194 GLY A N 1
ATOM 1562 C CA . GLY A 1 194 ? 0.165 15.961 -6.257 1.00 75.19 194 GLY A CA 1
ATOM 1563 C C . GLY A 1 194 ? -0.937 14.895 -6.146 1.00 75.19 194 GLY A C 1
ATOM 1564 O O . GLY A 1 194 ? -1.394 14.592 -5.042 1.00 75.19 194 GLY A O 1
ATOM 1565 N N . TRP A 1 195 ? -1.375 14.300 -7.259 1.00 73.75 195 TRP A N 1
ATOM 1566 C CA . TRP A 1 195 ? -2.384 13.241 -7.285 1.00 73.75 195 TRP A CA 1
ATOM 1567 C C . TRP A 1 195 ? -1.748 11.846 -7.364 1.00 73.75 195 TRP A C 1
ATOM 1569 O O . TRP A 1 195 ? -0.647 11.665 -7.885 1.00 73.75 195 TRP A O 1
ATOM 1579 N N . SER A 1 196 ? -2.440 10.850 -6.804 1.00 79.56 196 SER A N 1
ATOM 1580 C CA . SER A 1 196 ? -1.977 9.469 -6.651 1.00 79.56 196 SER A CA 1
ATOM 1581 C C . SER A 1 196 ? -0.561 9.362 -6.076 1.00 79.56 196 SER A C 1
ATOM 1583 O O . SER A 1 196 ? 0.243 8.555 -6.539 1.00 79.56 196 SER A O 1
ATOM 1585 N N . ARG A 1 197 ? -0.250 10.154 -5.036 1.00 83.75 197 ARG A N 1
ATOM 1586 C CA . ARG A 1 197 ? 1.058 10.175 -4.343 1.00 83.75 197 ARG A CA 1
ATOM 1587 C C . ARG A 1 197 ? 1.577 8.786 -3.945 1.00 83.75 197 ARG A C 1
ATOM 1589 O O . ARG A 1 197 ? 2.777 8.544 -4.009 1.00 83.75 197 ARG A O 1
ATOM 1596 N N . TRP A 1 198 ? 0.683 7.845 -3.631 1.00 85.00 198 TRP A N 1
ATOM 1597 C CA . TRP A 1 198 ? 1.016 6.443 -3.341 1.00 85.00 198 TRP A CA 1
ATOM 1598 C C . TRP A 1 198 ? 1.770 5.747 -4.477 1.00 85.00 198 TRP A C 1
ATOM 1600 O O . TRP A 1 198 ? 2.629 4.905 -4.230 1.00 85.00 198 TRP A O 1
ATOM 1610 N N . THR A 1 199 ? 1.528 6.147 -5.723 1.00 90.31 199 THR A N 1
ATOM 1611 C CA . THR A 1 199 ? 2.208 5.581 -6.894 1.00 90.31 199 THR A CA 1
ATOM 1612 C C . THR A 1 199 ? 3.698 5.893 -6.920 1.00 90.31 199 THR A C 1
ATOM 1614 O O . THR A 1 199 ? 4.446 5.134 -7.524 1.00 90.31 199 THR A O 1
ATOM 1617 N N . ILE A 1 200 ? 4.151 6.958 -6.247 1.00 90.75 200 ILE A N 1
ATOM 1618 C CA . ILE A 1 200 ? 5.580 7.261 -6.093 1.00 90.75 200 ILE A CA 1
ATOM 1619 C C . ILE A 1 200 ? 6.230 6.207 -5.192 1.00 90.75 200 ILE A C 1
ATOM 1621 O O . ILE A 1 200 ? 7.265 5.649 -5.548 1.00 90.75 200 ILE A O 1
ATOM 1625 N N . LEU A 1 201 ? 5.597 5.889 -4.057 1.00 89.94 201 LEU A N 1
ATOM 1626 C CA . LEU A 1 201 ? 6.086 4.869 -3.126 1.00 89.94 201 LEU A CA 1
ATOM 1627 C C . LEU A 1 201 ? 6.079 3.480 -3.768 1.00 89.94 201 LEU A C 1
ATOM 1629 O O . LEU A 1 201 ? 7.080 2.769 -3.702 1.00 89.94 201 LEU A O 1
ATOM 1633 N N . LEU A 1 202 ? 4.983 3.121 -4.446 1.00 91.31 202 LEU A N 1
ATOM 1634 C CA . LEU A 1 202 ? 4.883 1.856 -5.174 1.00 91.31 202 LEU A CA 1
ATOM 1635 C C . LEU A 1 202 ? 5.923 1.766 -6.290 1.00 91.31 202 LEU A C 1
ATOM 1637 O O . LEU A 1 202 ? 6.570 0.733 -6.434 1.00 91.31 202 LEU A O 1
ATOM 1641 N N . PHE A 1 203 ? 6.131 2.846 -7.048 1.00 92.81 203 PHE A N 1
ATOM 1642 C CA . PHE A 1 203 ? 7.147 2.875 -8.092 1.00 92.81 203 PHE A CA 1
ATOM 1643 C C . PHE A 1 203 ? 8.542 2.640 -7.517 1.00 92.81 203 PHE A C 1
ATOM 1645 O O . PHE A 1 203 ? 9.258 1.778 -8.012 1.00 92.81 203 PHE A O 1
ATOM 1652 N N . LEU A 1 204 ? 8.915 3.339 -6.444 1.00 91.81 204 LEU A N 1
ATOM 1653 C CA . LEU A 1 204 ? 10.213 3.143 -5.797 1.00 91.81 204 LEU A CA 1
ATOM 1654 C C . LEU A 1 204 ? 10.379 1.734 -5.247 1.00 91.81 204 LEU A C 1
ATOM 1656 O O . LEU A 1 204 ? 11.431 1.136 -5.452 1.00 91.81 204 LEU A O 1
ATOM 1660 N N . LEU A 1 205 ? 9.340 1.177 -4.621 1.00 92.38 205 LEU A N 1
ATOM 1661 C CA . LEU A 1 205 ? 9.348 -0.216 -4.193 1.00 92.38 205 LEU A CA 1
ATOM 1662 C C . LEU A 1 205 ? 9.590 -1.148 -5.389 1.00 92.38 205 LEU A C 1
ATOM 1664 O O . LEU A 1 205 ? 10.465 -2.006 -5.316 1.00 92.38 205 LEU A O 1
ATOM 1668 N N . MET A 1 206 ? 8.900 -0.947 -6.516 1.00 94.19 206 MET A N 1
ATOM 1669 C CA . MET A 1 206 ? 9.117 -1.726 -7.741 1.00 94.19 206 MET A CA 1
ATOM 1670 C C . MET A 1 206 ? 10.535 -1.563 -8.301 1.00 94.19 206 MET A C 1
ATOM 1672 O O . MET A 1 206 ? 11.138 -2.560 -8.703 1.00 94.19 206 MET A O 1
ATOM 1676 N N . VAL A 1 207 ? 11.098 -0.349 -8.304 1.00 93.62 207 VAL A N 1
ATOM 1677 C CA . VAL A 1 207 ? 12.488 -0.095 -8.721 1.00 93.62 207 VAL A CA 1
ATOM 1678 C C . VAL A 1 207 ? 13.456 -0.846 -7.811 1.00 93.62 207 VAL A C 1
ATOM 1680 O O . VAL A 1 207 ? 14.341 -1.542 -8.304 1.00 93.62 207 VAL A O 1
ATOM 1683 N N . THR A 1 208 ? 13.279 -0.751 -6.492 1.00 93.25 208 THR A N 1
ATOM 1684 C CA . THR A 1 208 ? 14.120 -1.427 -5.499 1.00 93.25 208 THR A CA 1
ATOM 1685 C C . THR A 1 208 ? 14.021 -2.944 -5.621 1.00 93.25 208 THR A C 1
ATOM 1687 O O . THR A 1 208 ? 15.053 -3.614 -5.608 1.00 93.25 208 THR A O 1
ATOM 1690 N N . LEU A 1 209 ? 12.818 -3.496 -5.793 1.00 93.94 209 LEU A N 1
ATOM 1691 C CA . LEU A 1 209 ? 12.610 -4.925 -6.026 1.00 93.94 209 LEU A CA 1
ATOM 1692 C C . LEU A 1 209 ? 13.270 -5.372 -7.332 1.00 93.94 209 LEU A C 1
ATOM 1694 O O . LEU A 1 209 ? 14.011 -6.351 -7.339 1.00 93.94 209 LEU A O 1
ATOM 1698 N N . SER A 1 210 ? 13.087 -4.616 -8.416 1.00 94.00 210 SER A N 1
ATOM 1699 C CA . SER A 1 210 ? 13.717 -4.894 -9.713 1.00 94.00 210 SER A CA 1
ATOM 1700 C C . SER A 1 210 ? 15.244 -4.833 -9.626 1.00 94.00 210 SER A C 1
ATOM 1702 O O . SER A 1 210 ? 15.933 -5.675 -10.198 1.00 94.00 210 SER A O 1
ATOM 1704 N N . TYR A 1 211 ? 15.786 -3.873 -8.871 1.00 93.44 211 TYR A N 1
ATOM 1705 C CA . TYR A 1 211 ? 17.218 -3.741 -8.605 1.00 93.44 211 TYR A CA 1
ATOM 1706 C C . TYR A 1 211 ? 17.742 -4.934 -7.802 1.00 93.44 211 TYR A C 1
ATOM 1708 O O . TYR A 1 211 ? 18.766 -5.522 -8.156 1.00 93.44 211 TYR A O 1
ATOM 1716 N N . CYS A 1 212 ? 17.031 -5.327 -6.741 1.00 92.81 212 CYS A N 1
ATOM 1717 C CA . CYS A 1 212 ? 17.382 -6.495 -5.940 1.00 92.81 212 CYS A CA 1
ATOM 1718 C C . CYS A 1 212 ? 17.348 -7.765 -6.792 1.00 92.81 212 CYS A C 1
ATOM 1720 O O . CYS A 1 212 ? 18.285 -8.557 -6.739 1.00 92.81 212 CYS A O 1
ATOM 1722 N N . TRP A 1 213 ? 16.335 -7.918 -7.645 1.00 92.06 213 TRP A N 1
ATOM 1723 C CA . TRP A 1 213 ? 16.196 -9.071 -8.527 1.00 92.06 213 TRP A CA 1
ATOM 1724 C C . TRP A 1 213 ? 17.339 -9.119 -9.541 1.00 92.06 213 TRP A C 1
ATOM 1726 O O . TRP A 1 213 ? 17.968 -10.164 -9.719 1.00 92.06 213 TRP A O 1
ATOM 1736 N N . TYR A 1 214 ? 17.661 -7.971 -10.143 1.00 91.31 214 TYR A N 1
ATOM 1737 C CA . TYR A 1 214 ? 18.735 -7.842 -11.122 1.00 91.31 214 TYR A CA 1
ATOM 1738 C C . TYR A 1 214 ? 20.109 -8.171 -10.525 1.00 91.31 214 TYR A C 1
ATOM 1740 O O . TYR A 1 214 ? 20.891 -8.914 -11.114 1.00 91.31 214 TYR A O 1
ATOM 1748 N N . HIS A 1 215 ? 20.388 -7.670 -9.321 1.00 90.75 215 HIS A N 1
ATOM 1749 C CA . HIS A 1 215 ? 21.645 -7.912 -8.613 1.00 90.75 215 HIS A CA 1
ATOM 1750 C C . HIS A 1 215 ? 21.644 -9.175 -7.740 1.00 90.75 215 HIS A C 1
ATOM 1752 O O . HIS A 1 215 ? 22.583 -9.362 -6.967 1.00 90.75 215 HIS A O 1
ATOM 1758 N N . ARG A 1 216 ? 20.612 -10.026 -7.835 1.00 89.88 216 ARG A N 1
ATOM 1759 C CA . ARG A 1 216 ? 20.455 -11.251 -7.026 1.00 89.88 216 ARG A CA 1
ATOM 1760 C C . ARG A 1 216 ? 20.569 -11.002 -5.516 1.00 89.88 216 ARG A C 1
ATOM 1762 O O . ARG A 1 216 ? 21.093 -11.822 -4.767 1.00 89.88 216 ARG A O 1
ATOM 1769 N N . ARG A 1 217 ? 20.084 -9.850 -5.053 1.00 91.12 217 ARG A N 1
ATOM 1770 C CA . ARG A 1 217 ? 20.061 -9.483 -3.637 1.00 91.12 217 ARG A CA 1
ATOM 1771 C C . ARG A 1 217 ? 18.769 -9.961 -2.997 1.00 91.12 217 ARG A C 1
ATOM 1773 O O . ARG A 1 217 ? 17.680 -9.677 -3.479 1.00 91.12 217 ARG A O 1
ATOM 1780 N N . ARG A 1 218 ? 18.918 -10.630 -1.857 1.00 91.25 218 ARG A N 1
ATOM 1781 C CA . ARG A 1 218 ? 17.808 -11.101 -1.019 1.00 91.25 218 ARG A CA 1
ATOM 1782 C C . ARG A 1 218 ? 17.114 -9.970 -0.254 1.00 91.25 218 ARG A C 1
ATOM 1784 O O . ARG A 1 218 ? 15.936 -10.085 0.069 1.00 91.25 218 ARG A O 1
ATOM 1791 N N . TRP A 1 219 ? 17.850 -8.899 0.039 1.00 93.62 219 TRP A N 1
ATOM 1792 C CA . TRP A 1 219 ? 17.417 -7.800 0.898 1.00 93.62 219 TRP A CA 1
ATOM 1793 C C . TRP A 1 219 ? 17.648 -6.445 0.242 1.00 93.62 219 TRP A C 1
ATOM 1795 O O . TRP A 1 219 ? 18.581 -6.274 -0.550 1.00 93.62 219 TRP A O 1
ATOM 1805 N N . ILE A 1 220 ? 16.812 -5.480 0.634 1.00 92.31 220 ILE A N 1
ATOM 1806 C CA . ILE A 1 220 ? 16.955 -4.081 0.241 1.00 92.31 220 ILE A CA 1
ATOM 1807 C C . ILE A 1 220 ? 18.319 -3.576 0.713 1.00 92.31 220 ILE A C 1
ATOM 1809 O O . ILE A 1 220 ? 18.664 -3.736 1.887 1.00 92.31 220 ILE A O 1
ATOM 1813 N N . PRO A 1 221 ? 19.115 -2.957 -0.168 1.00 91.38 221 PRO A N 1
ATOM 1814 C CA . PRO A 1 221 ? 20.362 -2.359 0.259 1.00 91.38 221 PRO A CA 1
ATOM 1815 C C . PRO A 1 221 ? 20.096 -1.111 1.107 1.00 91.38 221 PRO A C 1
ATOM 1817 O O . PRO A 1 221 ? 19.201 -0.324 0.812 1.00 91.38 221 PRO A O 1
ATOM 1820 N N . VAL A 1 222 ? 20.929 -0.884 2.125 1.00 90.56 222 VAL A N 1
ATOM 1821 C CA . VAL A 1 222 ? 20.763 0.230 3.078 1.00 90.56 222 VAL A CA 1
ATOM 1822 C C . VAL A 1 222 ? 20.668 1.593 2.380 1.00 90.56 222 VAL A C 1
ATOM 1824 O O . VAL A 1 222 ? 19.896 2.449 2.801 1.00 90.56 222 VAL A O 1
ATOM 1827 N N . TRP A 1 223 ? 21.374 1.795 1.262 1.00 88.69 223 TRP A N 1
ATOM 1828 C CA . TRP A 1 223 ? 21.282 3.046 0.502 1.00 88.69 223 TRP A CA 1
ATOM 1829 C C . TRP A 1 223 ? 19.867 3.324 -0.029 1.00 88.69 223 TRP A C 1
ATOM 1831 O O . TRP A 1 223 ? 19.482 4.484 -0.126 1.00 88.69 223 TRP A O 1
ATOM 1841 N N . SER A 1 224 ? 19.064 2.298 -0.340 1.00 89.06 224 SER A N 1
ATOM 1842 C CA . SER A 1 224 ? 17.678 2.504 -0.778 1.00 89.06 224 SER A CA 1
ATOM 1843 C C . SER A 1 224 ? 16.814 3.059 0.352 1.00 89.06 224 SER A C 1
ATOM 1845 O O . SER A 1 224 ? 15.896 3.822 0.080 1.00 89.06 224 SER A O 1
ATOM 1847 N N . ILE A 1 225 ? 17.140 2.749 1.612 1.00 87.19 225 ILE A N 1
ATOM 1848 C CA . ILE A 1 225 ? 16.491 3.346 2.788 1.00 87.19 225 ILE A CA 1
ATOM 1849 C C . ILE A 1 225 ? 16.843 4.837 2.874 1.00 87.19 225 ILE A C 1
ATOM 1851 O O . ILE A 1 225 ? 15.962 5.668 3.081 1.00 87.19 225 ILE A O 1
ATOM 1855 N N . LEU A 1 226 ? 18.108 5.195 2.626 1.00 89.00 226 LEU A N 1
ATOM 1856 C CA . LEU A 1 226 ? 18.538 6.598 2.586 1.00 89.00 226 LEU A CA 1
ATOM 1857 C C . LEU A 1 226 ? 17.823 7.390 1.482 1.00 89.00 226 LEU A C 1
ATOM 1859 O O . LEU A 1 226 ? 17.463 8.541 1.700 1.00 89.00 226 LEU A O 1
ATOM 1863 N N . VAL A 1 227 ? 17.576 6.770 0.323 1.00 86.88 227 VAL A N 1
ATOM 1864 C CA . VAL A 1 227 ? 16.797 7.372 -0.775 1.00 86.88 227 VAL A CA 1
ATOM 1865 C C . VAL A 1 227 ? 15.298 7.419 -0.457 1.00 86.88 227 VAL A C 1
ATOM 1867 O O . VAL A 1 227 ? 14.618 8.352 -0.876 1.00 86.88 227 VAL A O 1
ATOM 1870 N N . ALA A 1 228 ? 14.766 6.462 0.305 1.00 87.06 228 ALA A N 1
ATOM 1871 C CA . ALA A 1 228 ? 13.359 6.454 0.696 1.00 87.06 228 ALA A CA 1
ATOM 1872 C C . ALA A 1 228 ? 13.005 7.635 1.614 1.00 87.06 228 ALA A C 1
ATOM 1874 O O . ALA A 1 228 ? 11.921 8.194 1.481 1.00 87.06 228 ALA A O 1
ATOM 1875 N N . MET A 1 229 ? 13.918 8.068 2.491 1.00 88.00 229 MET A N 1
ATOM 1876 C CA . MET A 1 229 ? 13.691 9.184 3.422 1.00 88.00 229 MET A CA 1
ATOM 1877 C C . MET A 1 229 ? 13.235 10.496 2.751 1.00 88.00 229 MET A C 1
ATOM 1879 O O . MET A 1 229 ? 12.154 10.978 3.093 1.00 88.00 229 MET A O 1
ATOM 1883 N N . PRO A 1 230 ? 13.971 11.090 1.787 1.00 87.75 230 PRO A N 1
ATOM 1884 C CA . PRO A 1 230 ? 13.522 12.314 1.121 1.00 87.75 230 PRO A CA 1
ATOM 1885 C C . PRO A 1 230 ? 12.209 12.113 0.357 1.00 87.75 230 PRO A C 1
ATOM 1887 O O . PRO A 1 230 ? 11.399 13.032 0.274 1.00 87.75 230 PRO A O 1
ATOM 1890 N N . VAL A 1 231 ? 11.951 10.910 -0.159 1.00 86.75 231 VAL A N 1
ATOM 1891 C CA . VAL A 1 231 ? 10.691 10.608 -0.844 1.00 86.75 231 VAL A CA 1
ATOM 1892 C C . VAL A 1 231 ? 9.531 10.540 0.148 1.00 86.75 231 VAL A C 1
ATOM 1894 O O . VAL A 1 231 ? 8.467 11.075 -0.141 1.00 86.75 231 VAL A O 1
ATOM 1897 N N . LEU A 1 232 ? 9.721 9.959 1.333 1.00 86.25 232 LEU A N 1
ATOM 1898 C CA . LEU A 1 232 ? 8.713 9.968 2.396 1.00 86.25 232 LEU A CA 1
ATOM 1899 C C . LEU A 1 232 ? 8.389 11.395 2.851 1.00 86.25 232 LEU A C 1
ATOM 1901 O O . LEU A 1 232 ? 7.222 11.711 3.077 1.00 86.25 232 LEU A O 1
ATOM 1905 N N . VAL A 1 233 ? 9.393 12.276 2.911 1.00 85.88 233 VAL A N 1
ATOM 1906 C CA . VAL A 1 233 ? 9.181 13.708 3.172 1.00 85.88 233 VAL A CA 1
ATOM 1907 C C . VAL A 1 233 ? 8.324 14.335 2.071 1.00 85.88 233 VAL A C 1
ATOM 1909 O O . VAL A 1 233 ? 7.305 14.948 2.372 1.00 85.88 233 VAL A O 1
ATOM 1912 N N . VAL A 1 234 ? 8.673 14.134 0.796 1.00 84.94 234 VAL A N 1
ATOM 1913 C CA . VAL A 1 234 ? 7.872 14.625 -0.343 1.00 84.94 234 VAL A CA 1
ATOM 1914 C C . VAL A 1 234 ? 6.447 14.068 -0.305 1.00 84.94 234 VAL A C 1
ATOM 1916 O O . VAL A 1 234 ? 5.488 14.811 -0.495 1.00 84.94 234 VAL A O 1
ATOM 1919 N N . PHE A 1 235 ? 6.287 12.779 -0.011 1.00 86.00 235 PHE A N 1
ATOM 1920 C CA . PHE A 1 235 ? 4.992 12.117 0.106 1.00 86.00 235 PHE A CA 1
ATOM 1921 C C . PHE A 1 235 ? 4.126 12.734 1.213 1.00 86.00 235 PHE A C 1
ATOM 1923 O O . PHE A 1 235 ? 2.937 12.983 0.997 1.00 86.00 235 PHE A O 1
ATOM 1930 N N . ASN A 1 236 ? 4.715 13.004 2.382 1.00 84.81 236 ASN A N 1
ATOM 1931 C CA . ASN A 1 236 ? 4.026 13.656 3.491 1.00 84.81 236 ASN A CA 1
ATOM 1932 C C . ASN A 1 236 ? 3.650 15.106 3.139 1.00 84.81 236 ASN A C 1
ATOM 1934 O O . ASN A 1 236 ? 2.503 15.498 3.350 1.00 84.81 236 ASN A O 1
ATOM 1938 N N . LEU A 1 237 ? 4.557 15.871 2.521 1.00 83.56 237 LEU A N 1
ATOM 1939 C CA . LEU A 1 237 ? 4.293 17.249 2.088 1.00 83.56 237 LEU A CA 1
ATOM 1940 C C . LEU A 1 237 ? 3.140 17.324 1.078 1.00 83.56 237 LEU A C 1
ATOM 1942 O O . LEU A 1 237 ? 2.198 18.089 1.280 1.00 83.56 237 LEU A O 1
ATOM 1946 N N . LEU A 1 238 ? 3.174 16.482 0.039 1.00 83.44 238 LEU A N 1
ATOM 1947 C CA . LEU A 1 238 ? 2.106 16.382 -0.964 1.00 83.44 238 LEU A CA 1
ATOM 1948 C C . LEU A 1 238 ? 0.774 15.921 -0.365 1.00 83.44 238 LEU A C 1
ATOM 1950 O O . LEU A 1 238 ? -0.290 16.251 -0.885 1.00 83.44 238 LEU A O 1
ATOM 1954 N N . GLY A 1 239 ? 0.832 15.150 0.721 1.00 79.12 239 GLY A N 1
ATOM 1955 C CA . GLY A 1 239 ? -0.336 14.756 1.496 1.00 79.12 239 GLY A CA 1
ATOM 1956 C C . GLY A 1 239 ? -1.080 15.921 2.123 1.00 79.12 239 GLY A C 1
ATOM 1957 O O . GLY A 1 239 ? -2.306 15.964 2.066 1.00 79.12 239 GLY A O 1
ATOM 1958 N N . HIS A 1 240 ? -0.333 16.869 2.685 1.00 77.31 240 HIS A N 1
ATOM 1959 C CA . HIS A 1 240 ? -0.890 18.035 3.366 1.00 77.31 240 HIS A CA 1
ATOM 1960 C C . HIS A 1 240 ? -1.331 19.114 2.392 1.00 77.31 240 HIS A C 1
ATOM 1962 O O . HIS A 1 240 ? -2.378 19.731 2.574 1.00 77.31 240 HIS A O 1
ATOM 1968 N N . ASN A 1 241 ? -0.523 19.363 1.365 1.00 79.69 241 ASN A N 1
ATOM 1969 C CA . ASN A 1 241 ? -0.866 20.305 0.321 1.00 79.69 241 ASN A CA 1
ATOM 1970 C C . ASN A 1 241 ? -0.236 19.845 -1.007 1.00 79.69 241 ASN A C 1
ATOM 1972 O O . ASN A 1 241 ? 0.981 19.817 -1.197 1.00 79.69 241 ASN A O 1
ATOM 1976 N N . ARG A 1 242 ? -1.120 19.477 -1.938 1.00 77.50 242 ARG A N 1
ATOM 1977 C CA . ARG A 1 242 ? -0.780 18.934 -3.260 1.00 77.50 242 ARG A CA 1
ATOM 1978 C C . ARG A 1 242 ? -0.066 19.952 -4.145 1.00 77.50 242 ARG A C 1
ATOM 1980 O O . ARG A 1 242 ? 0.714 19.561 -5.005 1.00 77.50 242 ARG A O 1
ATOM 1987 N N . ASP A 1 243 ? -0.293 21.236 -3.886 1.00 81.31 243 ASP A N 1
ATOM 1988 C CA . ASP A 1 243 ? 0.280 22.349 -4.630 1.00 81.31 243 ASP A CA 1
ATOM 1989 C C . ASP A 1 243 ? 1.568 22.887 -3.997 1.00 81.31 243 ASP A C 1
ATOM 1991 O O . ASP A 1 243 ? 2.166 23.789 -4.570 1.00 81.31 243 ASP A O 1
ATOM 1995 N N . VAL A 1 244 ? 2.053 22.356 -2.860 1.00 80.62 244 VAL A N 1
ATOM 1996 C CA . VAL A 1 244 ? 3.272 22.876 -2.191 1.00 80.62 244 VAL A CA 1
ATOM 1997 C C . VAL A 1 244 ? 4.443 22.935 -3.151 1.00 80.62 244 VAL A C 1
ATOM 1999 O O . VAL A 1 244 ? 5.105 23.961 -3.264 1.00 80.62 244 VAL A O 1
ATOM 2002 N N . LEU A 1 245 ? 4.702 21.837 -3.857 1.00 78.44 245 LEU A N 1
ATOM 2003 C CA . LEU A 1 245 ? 5.850 21.766 -4.753 1.00 78.44 245 LEU A CA 1
ATOM 2004 C C . LEU A 1 245 ? 5.627 22.580 -6.021 1.00 78.44 245 LEU A C 1
ATOM 2006 O O . LEU A 1 245 ? 6.570 23.202 -6.500 1.00 78.44 245 LEU A O 1
ATOM 2010 N N . LYS A 1 246 ? 4.385 22.656 -6.509 1.00 81.62 246 LYS A N 1
ATOM 2011 C CA . LYS A 1 246 ? 4.023 23.551 -7.607 1.00 81.62 246 LYS A CA 1
ATOM 2012 C C . LYS A 1 246 ? 4.290 25.006 -7.223 1.00 81.62 246 LYS A C 1
ATOM 2014 O O . LYS A 1 246 ? 4.993 25.677 -7.960 1.00 81.62 246 LYS A O 1
ATOM 2019 N N . ALA A 1 247 ? 3.811 25.445 -6.061 1.00 83.50 247 ALA A N 1
ATOM 2020 C CA . ALA A 1 247 ? 3.965 26.801 -5.548 1.00 83.50 247 ALA A CA 1
ATOM 2021 C C . ALA A 1 247 ? 5.434 27.163 -5.279 1.00 83.50 247 ALA A C 1
ATOM 2023 O O . ALA A 1 247 ? 5.892 28.221 -5.698 1.00 83.50 247 ALA A O 1
ATOM 2024 N N . ILE A 1 248 ? 6.212 26.257 -4.669 1.00 83.44 248 ILE A N 1
ATOM 2025 C CA . ILE A 1 248 ? 7.658 26.456 -4.467 1.00 83.44 248 ILE A CA 1
ATOM 2026 C C . ILE A 1 248 ? 8.379 26.634 -5.809 1.00 83.44 248 ILE A C 1
ATOM 2028 O O . ILE A 1 248 ? 9.224 27.517 -5.937 1.00 83.44 248 ILE A O 1
ATOM 2032 N N . LEU A 1 249 ? 8.059 25.805 -6.808 1.00 82.69 249 LEU A N 1
ATOM 2033 C CA . LEU A 1 249 ? 8.719 25.840 -8.115 1.00 82.69 249 LEU A CA 1
ATOM 2034 C C . LEU A 1 249 ? 8.231 26.989 -9.010 1.00 82.69 249 LEU A C 1
ATOM 2036 O O . LEU A 1 249 ? 9.007 27.483 -9.823 1.00 82.69 249 LEU A O 1
ATOM 2040 N N . SER A 1 250 ? 6.971 27.413 -8.882 1.00 84.44 250 SER A N 1
ATOM 2041 C CA . SER A 1 250 ? 6.400 28.548 -9.620 1.00 84.44 250 SER A CA 1
ATOM 2042 C C . SER A 1 250 ? 6.664 29.900 -8.955 1.00 84.44 250 SER A C 1
ATOM 2044 O O . SER A 1 250 ? 6.387 30.934 -9.559 1.00 84.44 250 SER A O 1
ATOM 2046 N N . GLY A 1 251 ? 7.196 29.910 -7.728 1.00 82.69 251 GLY A N 1
ATOM 2047 C CA . GLY A 1 251 ? 7.370 31.122 -6.927 1.00 82.69 251 GLY A CA 1
ATOM 2048 C C . GLY A 1 251 ? 6.052 31.699 -6.397 1.00 82.69 251 GLY A C 1
ATOM 2049 O O . GLY A 1 251 ? 6.031 32.829 -5.912 1.00 82.69 251 GLY A O 1
ATOM 2050 N N . GLU A 1 252 ? 4.951 30.949 -6.489 1.00 83.81 252 GLU A N 1
ATOM 2051 C CA . GLU A 1 252 ? 3.674 31.344 -5.905 1.00 83.81 252 GLU A CA 1
ATOM 2052 C C . GLU A 1 252 ? 3.718 31.198 -4.375 1.00 83.81 252 GLU A C 1
ATOM 2054 O O . GLU A 1 252 ? 4.364 30.290 -3.840 1.00 83.81 252 GLU A O 1
ATOM 2059 N N . PRO A 1 253 ? 3.019 32.071 -3.630 1.00 77.94 253 PRO A N 1
ATOM 2060 C CA . PRO A 1 253 ? 2.930 31.929 -2.188 1.00 77.94 253 PRO A CA 1
ATOM 2061 C C . PRO A 1 253 ? 2.270 30.590 -1.847 1.00 77.94 253 PRO A C 1
ATOM 2063 O O . PRO A 1 253 ? 1.114 30.341 -2.195 1.00 77.94 253 PRO A O 1
ATOM 2066 N N . VAL A 1 254 ? 3.005 29.729 -1.139 1.00 74.25 254 VAL A N 1
ATOM 2067 C CA . VAL A 1 254 ? 2.472 28.456 -0.648 1.00 74.25 254 VAL A CA 1
ATOM 2068 C C . VAL A 1 254 ? 1.291 28.772 0.263 1.00 74.25 254 VAL A C 1
ATOM 2070 O O . VAL A 1 254 ? 1.460 29.401 1.310 1.00 74.25 254 VAL A O 1
ATOM 2073 N N . GLN A 1 255 ? 0.092 28.327 -0.114 1.00 64.62 255 GLN A N 1
ATOM 2074 C CA . GLN A 1 255 ? -1.050 28.344 0.794 1.00 64.62 255 GLN A CA 1
ATOM 2075 C C . GLN A 1 255 ? -0.779 27.335 1.910 1.00 64.62 255 GLN A C 1
ATOM 2077 O O . GLN A 1 255 ? -1.081 26.146 1.811 1.00 64.62 255 GLN A O 1
ATOM 2082 N N . VAL A 1 256 ? -0.113 27.792 2.966 1.00 61.44 256 VAL A N 1
ATOM 2083 C CA . VAL A 1 256 ? 0.105 26.978 4.154 1.00 61.44 256 VAL A CA 1
ATOM 2084 C C . VAL A 1 256 ? -1.261 26.761 4.790 1.00 61.44 256 VAL A C 1
ATOM 2086 O O . VAL A 1 256 ? -2.012 27.722 4.979 1.00 61.44 256 VAL A O 1
ATOM 2089 N N . VAL A 1 257 ? -1.584 25.507 5.117 1.00 62.75 257 VAL A N 1
ATOM 2090 C CA . VAL A 1 257 ? -2.726 25.187 5.978 1.00 62.75 257 VAL A CA 1
ATOM 2091 C C . VAL A 1 257 ? -2.613 26.093 7.202 1.00 62.75 257 VAL A C 1
ATOM 2093 O O . VAL A 1 257 ? -1.645 25.993 7.958 1.00 62.75 257 VAL A O 1
ATOM 2096 N N . ARG A 1 258 ? -3.540 27.047 7.348 1.00 57.16 258 ARG A N 1
ATOM 2097 C CA . ARG A 1 258 ? -3.534 27.980 8.475 1.00 57.16 258 ARG A CA 1
ATOM 2098 C C . ARG A 1 258 ? -3.849 27.173 9.729 1.00 57.16 258 ARG A C 1
ATOM 2100 O O . ARG A 1 258 ? -5.003 26.865 9.999 1.00 57.16 258 ARG A O 1
ATOM 2107 N N . TYR A 1 259 ? -2.808 26.776 10.451 1.00 63.66 259 TYR A N 1
ATOM 2108 C CA . TYR A 1 259 ? -2.946 26.337 11.832 1.00 63.66 259 TYR A CA 1
ATOM 2109 C C . TYR A 1 259 ? -3.370 27.545 12.660 1.00 63.66 259 TYR A C 1
ATOM 2111 O O . TYR A 1 259 ? -2.880 28.652 12.410 1.00 63.66 259 TYR A O 1
ATOM 2119 N N . ASP A 1 260 ? -4.258 27.342 13.629 1.00 69.44 260 ASP A N 1
ATOM 2120 C CA . ASP A 1 260 ? -4.672 28.424 14.514 1.00 69.44 260 ASP A CA 1
ATOM 2121 C C . ASP A 1 260 ? -3.437 29.047 15.173 1.00 69.44 260 ASP A C 1
ATOM 2123 O O . ASP A 1 260 ? -2.508 28.347 15.593 1.00 69.44 260 ASP A O 1
ATOM 2127 N N . ALA A 1 261 ? -3.401 30.381 15.226 1.00 66.50 261 ALA A N 1
ATOM 2128 C CA . ALA A 1 261 ? -2.231 31.134 15.680 1.00 66.50 261 ALA A CA 1
ATOM 2129 C C . ALA A 1 261 ? -1.812 30.785 17.124 1.00 66.50 261 ALA A C 1
ATOM 2131 O O . ALA A 1 261 ? -0.659 31.005 17.487 1.00 66.50 261 ALA A O 1
ATOM 2132 N N . GLY A 1 262 ? -2.722 30.199 17.911 1.00 77.44 262 GLY A N 1
ATOM 2133 C CA . GLY A 1 262 ? -2.484 29.726 19.274 1.00 77.44 262 GLY A CA 1
ATOM 2134 C C . GLY A 1 262 ? -1.941 28.298 19.408 1.00 77.44 262 GLY A C 1
ATOM 2135 O O . GLY A 1 262 ? -1.598 27.919 20.521 1.00 77.44 262 GLY A O 1
ATOM 2136 N N . MET A 1 263 ? -1.838 27.505 18.330 1.00 82.50 263 MET A N 1
ATOM 2137 C CA . MET A 1 263 ? -1.341 26.124 18.441 1.00 82.50 263 MET A CA 1
ATOM 2138 C C . MET A 1 263 ? 0.156 26.094 18.764 1.00 82.50 263 MET A C 1
ATOM 2140 O O . MET A 1 263 ? 0.982 26.711 18.072 1.00 82.50 263 MET A O 1
ATOM 2144 N N . THR A 1 264 ? 0.508 25.301 19.767 1.00 86.50 264 THR A N 1
ATOM 2145 C CA . THR A 1 264 ? 1.887 24.983 20.133 1.00 86.50 264 THR A CA 1
ATOM 2146 C C . THR A 1 264 ? 2.597 24.224 19.004 1.00 86.50 264 THR A C 1
ATOM 2148 O O . THR A 1 264 ? 1.986 23.678 18.079 1.00 86.50 264 THR A O 1
ATOM 2151 N N . ARG A 1 265 ? 3.935 24.189 19.045 1.00 82.50 265 ARG A N 1
ATOM 2152 C CA . ARG A 1 265 ? 4.738 23.438 18.062 1.00 82.50 265 ARG A CA 1
ATOM 2153 C C . ARG A 1 265 ? 4.411 21.942 18.081 1.00 82.50 265 ARG A C 1
ATOM 2155 O O . ARG A 1 265 ? 4.415 21.312 17.027 1.00 82.50 265 ARG A O 1
ATOM 2162 N N . GLU A 1 266 ? 4.139 21.403 19.262 1.00 83.81 266 GLU A N 1
ATOM 2163 C CA . GLU A 1 266 ? 3.800 19.999 19.468 1.00 83.81 266 GLU A CA 1
ATOM 2164 C C . GLU A 1 266 ? 2.452 19.649 18.836 1.00 83.81 266 GLU A C 1
ATOM 2166 O O . GLU A 1 266 ? 2.377 18.719 18.039 1.00 83.81 266 GLU A O 1
ATOM 2171 N N . GLU A 1 267 ? 1.417 20.457 19.071 1.00 83.31 267 GLU A N 1
ATOM 2172 C CA . GLU A 1 267 ? 0.096 20.248 18.464 1.00 83.31 267 GLU A CA 1
ATOM 2173 C C . GLU A 1 267 ? 0.140 20.351 16.934 1.00 83.31 267 GLU A C 1
ATOM 2175 O O . GLU A 1 267 ? -0.534 19.594 16.233 1.00 83.31 267 GLU A O 1
ATOM 2180 N N . LYS A 1 268 ? 0.967 21.257 16.394 1.00 82.06 268 LYS A N 1
ATOM 2181 C CA . LYS A 1 268 ? 1.202 21.351 14.945 1.00 82.06 268 LYS A CA 1
ATOM 2182 C C . LYS A 1 268 ? 1.858 20.086 14.402 1.00 82.06 268 LYS A C 1
ATOM 2184 O O . LYS A 1 268 ? 1.408 19.575 13.381 1.00 82.06 268 LYS A O 1
ATOM 2189 N N . LEU A 1 269 ? 2.890 19.575 15.075 1.00 81.69 269 LEU A N 1
ATOM 2190 C CA . LEU A 1 269 ? 3.574 18.346 14.670 1.00 81.69 269 LEU A CA 1
ATOM 2191 C C . LEU A 1 269 ? 2.635 17.137 14.753 1.00 81.69 269 LEU A C 1
ATOM 2193 O O . LEU A 1 269 ? 2.561 16.353 13.813 1.00 81.69 269 LEU A O 1
ATOM 2197 N N . LYS A 1 270 ? 1.867 17.026 15.839 1.00 85.06 270 LYS A N 1
ATOM 2198 C CA . LYS A 1 270 ? 0.843 15.996 16.018 1.00 85.06 270 LYS A CA 1
ATOM 2199 C C . LYS A 1 270 ? -0.159 16.015 14.868 1.00 85.06 270 LYS A C 1
ATOM 2201 O O . LYS A 1 270 ? -0.331 15.001 14.206 1.00 85.06 270 LYS A O 1
ATOM 2206 N N . LYS A 1 271 ? -0.727 17.179 14.540 1.00 82.12 271 LYS A N 1
ATOM 2207 C CA . LYS A 1 271 ? -1.676 17.331 13.424 1.00 82.12 271 LYS A CA 1
ATOM 2208 C C . LYS A 1 271 ? -1.060 17.032 12.048 1.00 82.12 271 LYS A C 1
ATOM 2210 O O . LYS A 1 271 ? -1.784 16.640 11.141 1.00 82.12 271 LYS A O 1
ATOM 2215 N N . GLN A 1 272 ? 0.254 17.205 11.887 1.00 81.88 272 GLN A N 1
ATOM 2216 C CA . GLN A 1 272 ? 0.976 16.852 10.656 1.00 81.88 272 GLN A CA 1
ATOM 2217 C C . GLN A 1 272 ? 1.265 15.349 10.518 1.00 81.88 272 GLN A C 1
ATOM 2219 O O . GLN A 1 272 ? 1.444 14.835 9.414 1.00 81.88 272 GLN A O 1
ATOM 2224 N N . LEU A 1 273 ? 1.382 14.632 11.633 1.00 84.81 273 LEU A N 1
ATOM 2225 C CA . LEU A 1 273 ? 1.712 13.206 11.632 1.00 84.81 273 LEU A CA 1
ATOM 2226 C C . LEU A 1 273 ? 0.463 12.325 11.763 1.00 84.81 273 LEU A C 1
ATOM 2228 O O . LEU A 1 273 ? 0.421 11.227 11.205 1.00 84.81 273 LEU A O 1
ATOM 2232 N N . ASP A 1 274 ? -0.569 12.819 12.443 1.00 89.12 274 ASP A N 1
ATOM 2233 C CA . ASP A 1 274 ? -1.847 12.148 12.659 1.00 89.12 274 ASP A CA 1
ATOM 2234 C C . ASP A 1 274 ? -2.767 12.264 11.432 1.00 89.12 274 ASP A C 1
ATOM 2236 O O . ASP A 1 274 ? -3.726 13.032 11.384 1.00 89.12 274 ASP A O 1
ATOM 2240 N N . THR A 1 275 ? -2.420 11.506 10.394 1.00 86.44 275 THR A N 1
ATOM 2241 C CA . THR A 1 275 ? -3.110 11.504 9.098 1.00 86.44 275 THR A CA 1
ATOM 2242 C C . THR A 1 275 ? -3.880 10.204 8.864 1.00 86.44 275 THR A C 1
ATOM 2244 O O . THR A 1 275 ? -3.669 9.195 9.537 1.00 86.44 275 THR A O 1
ATOM 2247 N N . GLN A 1 276 ? -4.771 10.209 7.871 1.00 89.25 276 GLN A N 1
ATOM 2248 C CA . GLN A 1 276 ? -5.538 9.028 7.451 1.00 89.25 276 GLN A CA 1
ATOM 2249 C C . GLN A 1 276 ? -4.660 7.912 6.850 1.00 89.25 276 GLN A C 1
ATOM 2251 O O . GLN A 1 276 ? -5.027 6.742 6.887 1.00 89.25 276 GLN A O 1
ATOM 2256 N N . ASP A 1 277 ? -3.470 8.238 6.335 1.00 86.38 277 ASP A N 1
ATOM 2257 C CA . ASP A 1 277 ? -2.629 7.287 5.590 1.00 86.38 277 ASP A CA 1
ATOM 2258 C C . ASP A 1 277 ? -2.150 6.086 6.430 1.00 86.38 277 ASP A C 1
ATOM 2260 O O . ASP A 1 277 ? -1.840 5.029 5.878 1.00 86.38 277 ASP A O 1
ATOM 2264 N N . TYR A 1 278 ? -2.109 6.225 7.760 1.00 88.38 278 TYR A N 1
ATOM 2265 C CA . TYR A 1 278 ? -1.591 5.205 8.684 1.00 88.38 278 TYR A CA 1
ATOM 2266 C C . TYR A 1 278 ? -2.628 4.717 9.706 1.00 88.38 278 TYR A C 1
ATOM 2268 O O . TYR A 1 278 ? -2.295 3.970 10.623 1.00 88.38 278 TYR A O 1
ATOM 2276 N N . ALA A 1 279 ? -3.893 5.101 9.541 1.00 94.06 279 ALA A N 1
ATOM 2277 C CA . ALA A 1 279 ? -4.950 4.938 10.537 1.00 94.06 279 ALA A CA 1
ATOM 2278 C C . ALA A 1 279 ? -5.722 3.607 10.439 1.00 94.06 279 ALA A C 1
ATOM 2280 O O . ALA A 1 279 ? -6.860 3.500 10.887 1.00 94.06 279 ALA A O 1
ATOM 2281 N N . ASN A 1 280 ? -5.116 2.555 9.874 1.00 95.94 280 ASN A N 1
ATOM 2282 C CA . ASN A 1 280 ? -5.806 1.267 9.711 1.00 95.94 280 ASN A CA 1
ATOM 2283 C C . ASN A 1 280 ? -6.188 0.618 11.052 1.00 95.94 280 ASN A C 1
ATOM 2285 O O . ASN A 1 280 ? -7.199 -0.080 11.103 1.00 95.94 280 ASN A O 1
ATOM 2289 N N . PHE A 1 281 ? -5.430 0.849 12.130 1.00 97.56 281 PHE A N 1
ATOM 2290 C CA . PHE A 1 281 ? -5.841 0.432 13.476 1.00 97.56 281 PHE A CA 1
ATOM 2291 C C . PHE A 1 281 ? -7.134 1.125 13.928 1.00 97.56 281 PHE A C 1
ATOM 2293 O O . PHE A 1 281 ? -8.004 0.485 14.517 1.00 97.56 281 PHE A O 1
ATOM 2300 N N . ASP A 1 282 ? -7.299 2.407 13.603 1.00 97.31 282 ASP A N 1
ATOM 2301 C CA . ASP A 1 282 ? -8.501 3.173 13.940 1.00 97.31 282 ASP A CA 1
ATOM 2302 C C . ASP A 1 282 ? -9.700 2.648 13.155 1.00 97.31 282 ASP A C 1
ATOM 2304 O O . ASP A 1 282 ? -10.764 2.398 13.721 1.00 97.31 282 ASP A O 1
ATOM 2308 N N . TYR A 1 283 ? -9.503 2.400 11.858 1.00 96.94 283 TYR A N 1
ATOM 2309 C CA . TYR A 1 283 ? -10.533 1.840 10.983 1.00 96.94 283 TYR A CA 1
ATOM 2310 C C . TYR A 1 283 ? -10.944 0.441 11.441 1.00 96.94 283 TYR A C 1
ATOM 2312 O O . TYR A 1 283 ? -12.133 0.138 11.493 1.00 96.94 283 TYR A O 1
ATOM 2320 N N . LEU A 1 284 ? -9.977 -0.399 11.829 1.00 97.88 284 LEU A N 1
ATOM 2321 C CA . LEU A 1 284 ? -10.260 -1.716 12.395 1.00 97.88 284 LEU A CA 1
ATOM 2322 C C . LEU A 1 284 ? -11.003 -1.604 13.729 1.00 97.88 284 LEU A C 1
ATOM 2324 O O . LEU A 1 284 ? -11.938 -2.362 13.948 1.00 97.88 284 LEU A O 1
ATOM 2328 N N . SER A 1 285 ? -10.647 -0.650 14.593 1.00 97.69 285 SER A N 1
ATOM 2329 C CA . SER A 1 285 ? -11.347 -0.434 15.867 1.00 97.69 285 SER A CA 1
ATOM 2330 C C . SER A 1 285 ? -12.805 -0.053 15.665 1.00 97.69 285 SER A C 1
ATOM 2332 O O . SER A 1 285 ? -13.683 -0.589 16.339 1.00 97.69 285 SER A O 1
ATOM 2334 N N . TYR A 1 286 ? -13.072 0.819 14.694 1.00 97.12 286 TYR A N 1
ATOM 2335 C CA . TYR A 1 286 ? -14.432 1.157 14.300 1.00 97.12 286 TYR A CA 1
ATOM 2336 C C . TYR A 1 286 ? -15.191 -0.076 13.790 1.00 97.12 286 TYR A C 1
ATOM 2338 O O . TYR A 1 286 ? -16.300 -0.355 14.237 1.00 97.12 286 TYR A O 1
ATOM 2346 N N . VAL A 1 287 ? -14.569 -0.866 12.909 1.00 96.94 287 VAL A N 1
ATOM 2347 C CA . VAL A 1 287 ? -15.152 -2.112 12.386 1.00 96.94 287 VAL A CA 1
ATOM 2348 C C . VAL A 1 287 ? -15.461 -3.108 13.505 1.00 96.94 287 VAL A C 1
ATOM 2350 O O . VAL A 1 287 ? -16.564 -3.643 13.538 1.00 96.94 287 VAL A O 1
ATOM 2353 N N . VAL A 1 288 ? -14.538 -3.324 14.444 1.00 97.19 288 VAL A N 1
ATOM 2354 C CA . VAL A 1 288 ? -14.708 -4.241 15.583 1.00 97.19 288 VAL A CA 1
ATOM 2355 C C . VAL A 1 288 ? -15.820 -3.775 16.528 1.00 97.19 288 VAL A C 1
ATOM 2357 O O . VAL A 1 288 ? -16.528 -4.605 17.090 1.00 97.19 288 VAL A O 1
ATOM 2360 N N . ALA A 1 289 ? -16.002 -2.463 16.695 1.00 96.69 289 ALA A N 1
ATOM 2361 C CA . ALA A 1 289 ? -17.074 -1.903 17.520 1.00 96.69 289 ALA A CA 1
ATOM 2362 C C . ALA A 1 289 ? -18.458 -1.955 16.854 1.00 96.69 289 ALA A C 1
ATOM 2364 O O . ALA A 1 289 ? -19.480 -1.942 17.539 1.00 96.69 289 ALA A O 1
ATOM 2365 N N . VAL A 1 290 ? -18.507 -1.944 15.520 1.00 95.69 290 VAL A N 1
ATOM 2366 C CA . VAL A 1 290 ? -19.756 -1.885 14.747 1.00 95.69 290 VAL A CA 1
ATOM 2367 C C . VAL A 1 290 ? -20.216 -3.275 14.304 1.00 95.69 290 VAL A C 1
ATOM 2369 O O . VAL A 1 290 ? -21.416 -3.557 14.293 1.00 95.69 290 VAL A O 1
ATOM 2372 N N . VAL A 1 291 ? -19.288 -4.162 13.948 1.00 94.94 291 VAL A N 1
ATOM 2373 C CA . VAL A 1 291 ? -19.579 -5.497 13.415 1.00 94.94 291 VAL A CA 1
ATOM 2374 C C . VAL A 1 291 ? -19.180 -6.569 14.433 1.00 94.94 291 VAL A C 1
ATOM 2376 O O . VAL A 1 291 ? -18.042 -6.560 14.897 1.00 94.94 291 VAL A O 1
ATOM 2379 N N . PRO A 1 292 ? -20.063 -7.519 14.781 1.00 91.56 292 PRO A N 1
ATOM 2380 C CA . PRO A 1 292 ? -21.459 -7.638 14.352 1.00 91.56 292 PRO A CA 1
ATOM 2381 C C . PRO A 1 292 ? -22.429 -6.852 15.251 1.00 91.56 292 PRO A C 1
ATOM 2383 O O . PRO A 1 292 ? -23.617 -6.807 14.968 1.00 91.56 292 PRO A O 1
ATOM 2386 N N . GLU A 1 293 ? -21.962 -6.260 16.353 1.00 91.38 293 GLU A N 1
ATOM 2387 C CA . GLU A 1 293 ? -22.827 -5.826 17.463 1.00 91.38 293 GLU A CA 1
ATOM 2388 C C . GLU A 1 293 ? -23.887 -4.784 17.071 1.00 91.38 293 GLU A C 1
ATOM 2390 O O . GLU A 1 293 ? -25.011 -4.848 17.564 1.00 91.38 293 GLU A O 1
ATOM 2395 N N . ARG A 1 294 ? -23.566 -3.846 16.171 1.00 90.75 294 ARG A N 1
ATOM 2396 C CA . ARG A 1 294 ? -24.508 -2.808 15.713 1.00 90.75 294 ARG A CA 1
ATOM 2397 C C . ARG A 1 294 ? -25.190 -3.142 14.393 1.00 90.75 294 ARG A C 1
ATOM 2399 O O . ARG A 1 294 ? -26.318 -2.724 14.169 1.00 90.75 294 ARG A O 1
ATOM 2406 N N . THR A 1 295 ? -24.507 -3.888 13.533 1.00 88.88 295 THR A N 1
ATOM 2407 C CA . THR A 1 295 ? -25.041 -4.349 12.239 1.00 88.88 295 THR A CA 1
ATOM 2408 C C . THR A 1 295 ? -25.975 -5.550 12.384 1.00 88.88 295 THR A C 1
ATOM 2410 O O . THR A 1 295 ? -26.759 -5.837 11.487 1.00 88.88 295 THR A O 1
ATOM 2413 N N . GLY A 1 296 ? -25.903 -6.265 13.508 1.00 90.88 296 GLY A N 1
ATOM 2414 C CA . GLY A 1 296 ? -26.677 -7.474 13.783 1.00 90.88 296 GLY A CA 1
ATOM 2415 C C . GLY A 1 296 ? -26.196 -8.718 13.029 1.00 90.88 296 GLY A C 1
ATOM 2416 O O . GLY A 1 296 ? -26.738 -9.799 13.256 1.00 90.88 296 GLY A O 1
ATOM 2417 N N . ALA A 1 297 ? -25.196 -8.600 12.149 1.00 92.44 297 ALA A N 1
ATOM 2418 C CA . ALA A 1 297 ? -24.704 -9.700 11.327 1.00 92.44 297 ALA A CA 1
ATOM 2419 C C . ALA A 1 297 ? -23.278 -9.459 10.811 1.00 92.44 297 ALA A C 1
ATOM 2421 O O . ALA A 1 297 ? -22.774 -8.338 10.792 1.00 92.44 297 ALA A O 1
ATOM 2422 N N . TYR A 1 298 ? -22.654 -10.535 10.339 1.00 93.94 298 TYR A N 1
ATOM 2423 C CA . TYR A 1 298 ? -21.475 -10.486 9.478 1.00 93.94 298 TYR A CA 1
ATOM 2424 C C . TYR A 1 298 ? -21.900 -10.472 8.007 1.00 93.94 298 TYR A C 1
ATOM 2426 O O . TYR A 1 298 ? -23.008 -10.890 7.668 1.00 93.94 298 TYR A O 1
ATOM 2434 N N . SER A 1 299 ? -21.015 -10.033 7.114 1.00 92.88 299 SER A N 1
ATOM 2435 C CA . SER A 1 299 ? -21.290 -10.036 5.674 1.00 92.88 299 SER A CA 1
ATOM 2436 C C . SER A 1 299 ? -21.161 -11.420 5.031 1.00 92.88 299 SER A C 1
ATOM 2438 O O . SER A 1 299 ? -21.619 -11.597 3.906 1.00 92.88 299 SER A O 1
ATOM 2440 N N . LEU A 1 300 ? -20.522 -12.390 5.700 1.00 92.19 300 LEU A N 1
ATOM 2441 C CA . LEU A 1 300 ? -20.339 -13.771 5.223 1.00 92.19 300 LEU A CA 1
ATOM 2442 C C . LEU A 1 300 ? -19.680 -13.866 3.835 1.00 92.19 300 LEU A C 1
ATOM 2444 O O . LEU A 1 300 ? -19.979 -14.764 3.050 1.00 92.19 300 LEU A O 1
ATOM 2448 N N . GLY A 1 301 ? -18.792 -12.919 3.515 1.00 90.81 301 GLY A N 1
ATOM 2449 C CA . GLY A 1 301 ? -18.080 -12.864 2.234 1.00 90.81 301 GLY A CA 1
ATOM 2450 C C . GLY A 1 301 ? -18.925 -12.374 1.051 1.00 90.81 301 GLY A C 1
ATOM 2451 O O . GLY A 1 301 ? -18.443 -12.358 -0.082 1.00 90.81 301 GLY A O 1
ATOM 2452 N N . LEU A 1 302 ? -20.169 -11.927 1.272 1.00 91.25 302 LEU A N 1
ATOM 2453 C CA . LEU A 1 302 ? -21.022 -11.380 0.207 1.00 91.25 302 LEU A CA 1
ATOM 2454 C C . LEU A 1 302 ? -20.382 -10.169 -0.485 1.00 91.25 302 LEU A C 1
ATOM 2456 O O . LEU A 1 302 ? -20.576 -9.966 -1.686 1.00 91.25 302 LEU A O 1
ATOM 2460 N N . GLN A 1 303 ? -19.559 -9.401 0.234 1.00 88.50 303 GLN A N 1
ATOM 2461 C CA . GLN A 1 303 ? -18.809 -8.286 -0.336 1.00 88.50 303 GLN A CA 1
ATOM 2462 C C . GLN A 1 303 ? -17.814 -8.723 -1.422 1.00 88.50 303 GLN A C 1
ATOM 2464 O O . GLN A 1 303 ? -17.547 -7.937 -2.330 1.00 88.50 303 GLN A O 1
ATOM 2469 N N . HIS A 1 304 ? -17.314 -9.967 -1.389 1.00 91.06 304 HIS A N 1
ATOM 2470 C CA . HIS A 1 304 ? -16.363 -10.499 -2.376 1.00 91.06 304 HIS A CA 1
ATOM 2471 C C . HIS A 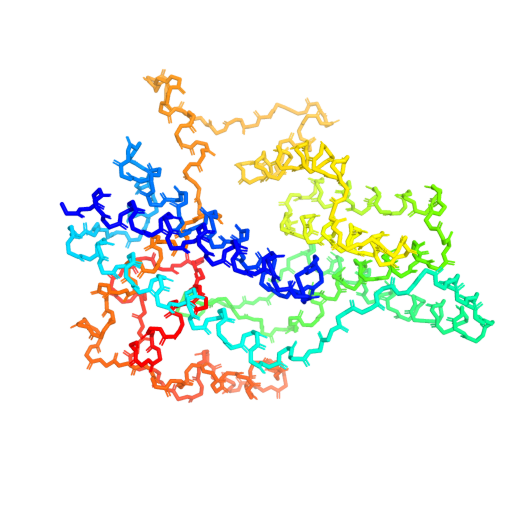1 304 ? -17.019 -10.889 -3.702 1.00 91.06 304 HIS A C 1
ATOM 2473 O O . HIS A 1 304 ? -16.329 -11.007 -4.713 1.00 91.06 304 HIS A O 1
ATOM 2479 N N . LEU A 1 305 ? -18.351 -11.009 -3.752 1.00 91.81 305 LEU A N 1
ATOM 2480 C CA . LEU A 1 305 ? -19.083 -11.246 -5.005 1.00 91.81 305 LEU A CA 1
ATOM 2481 C C . LEU A 1 305 ? -18.929 -10.087 -6.005 1.00 91.81 305 LEU A C 1
ATOM 2483 O O . LEU A 1 305 ? -19.170 -10.258 -7.201 1.00 91.81 305 LEU A O 1
ATOM 2487 N N . GLN A 1 306 ? -18.458 -8.929 -5.532 1.00 89.88 306 GLN A N 1
ATOM 2488 C CA . GLN A 1 306 ? -18.025 -7.808 -6.365 1.00 89.88 306 GLN A CA 1
ATOM 2489 C C . GLN A 1 306 ? -16.949 -8.191 -7.381 1.00 89.88 306 GLN A C 1
ATOM 2491 O O . GLN A 1 306 ? -16.892 -7.583 -8.445 1.00 89.88 306 GLN A O 1
ATOM 2496 N N . LEU A 1 307 ? -16.169 -9.249 -7.135 1.00 90.81 307 LEU A N 1
ATOM 2497 C CA . LEU A 1 307 ? -15.199 -9.771 -8.099 1.00 90.81 307 LEU A CA 1
ATOM 2498 C C . LEU A 1 307 ? -15.833 -10.103 -9.462 1.00 90.81 307 LEU A C 1
ATOM 2500 O O . LEU A 1 307 ? -15.174 -9.987 -10.491 1.00 90.81 307 LEU A O 1
ATOM 2504 N N . PHE A 1 308 ? -17.113 -10.484 -9.486 1.00 91.25 308 PHE A N 1
ATOM 2505 C CA . PHE A 1 308 ? -17.831 -10.818 -10.717 1.00 91.25 308 PHE A CA 1
ATOM 2506 C C . PHE A 1 308 ? -18.537 -9.618 -11.356 1.00 91.25 308 PHE A C 1
ATOM 2508 O O . PHE A 1 308 ? -18.860 -9.660 -12.543 1.00 91.25 308 PHE A O 1
ATOM 2515 N N . THR A 1 309 ? -18.785 -8.547 -10.598 1.00 91.31 309 THR A N 1
ATOM 2516 C CA . THR A 1 309 ? -19.537 -7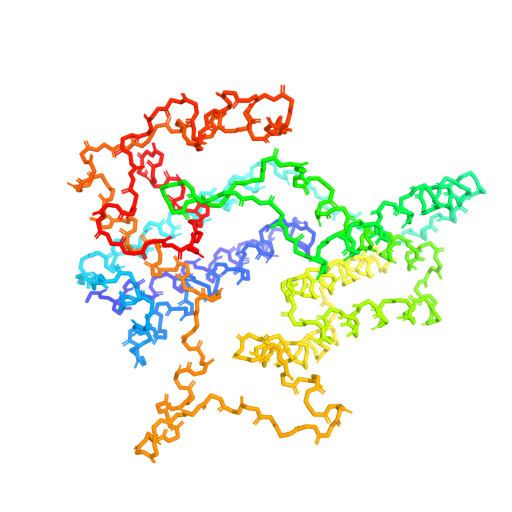.383 -11.085 1.00 91.31 309 THR A CA 1
ATOM 2517 C C . THR A 1 309 ? -18.643 -6.186 -11.374 1.00 91.31 309 THR A C 1
ATOM 2519 O O . THR A 1 309 ? -18.830 -5.516 -12.392 1.00 91.31 309 THR A O 1
ATOM 2522 N N . GLU A 1 310 ? -17.653 -5.900 -10.527 1.00 89.56 310 GLU A N 1
ATOM 2523 C CA . GLU A 1 310 ? -16.761 -4.749 -10.651 1.00 89.56 310 GLU A CA 1
ATOM 2524 C C . GLU A 1 310 ? -15.975 -4.697 -11.963 1.00 89.56 310 GLU A C 1
ATOM 2526 O O . GLU A 1 310 ? -15.972 -3.616 -12.563 1.00 89.56 310 GLU A O 1
ATOM 2531 N N . PRO A 1 311 ? -15.435 -5.814 -12.492 1.00 91.56 311 PRO A N 1
ATOM 2532 C CA . PRO A 1 311 ? -14.699 -5.788 -13.751 1.00 91.56 311 PRO A CA 1
ATOM 2533 C C . PRO A 1 311 ? -15.526 -5.361 -14.970 1.00 91.56 311 PRO A C 1
ATOM 2535 O O . PRO A 1 311 ? -14.970 -4.940 -15.978 1.00 91.56 311 PRO A O 1
ATOM 2538 N N . ILE A 1 312 ? -16.858 -5.451 -14.916 1.00 92.69 312 ILE A N 1
ATOM 2539 C CA . ILE A 1 312 ? -17.722 -5.088 -16.046 1.00 92.69 312 ILE A CA 1
ATOM 2540 C C . ILE A 1 312 ? -18.022 -3.579 -15.999 1.00 92.69 312 ILE A C 1
ATOM 2542 O O . ILE A 1 312 ? -18.653 -3.107 -15.047 1.00 92.69 312 ILE A O 1
ATOM 2546 N N . PRO A 1 313 ? -17.626 -2.779 -17.005 1.00 92.12 313 PRO A N 1
ATOM 2547 C CA . PRO A 1 313 ? -17.921 -1.349 -17.019 1.00 92.12 313 PRO A CA 1
ATOM 2548 C C . PRO A 1 313 ? -19.425 -1.036 -17.040 1.00 92.12 313 PRO A C 1
ATOM 2550 O O . PRO A 1 313 ? -20.187 -1.678 -17.762 1.00 92.12 313 PRO A O 1
ATOM 2553 N N . ARG A 1 314 ? -19.859 0.009 -16.319 1.00 91.25 314 ARG A N 1
ATOM 2554 C CA . ARG A 1 314 ? -21.280 0.426 -16.265 1.00 91.25 314 ARG A CA 1
ATOM 2555 C C . ARG A 1 314 ? -21.832 0.877 -17.619 1.00 91.25 314 ARG A C 1
ATOM 2557 O O . ARG A 1 314 ? -23.013 0.685 -17.883 1.00 91.25 314 ARG A O 1
ATOM 2564 N N . ILE A 1 315 ? -20.977 1.384 -18.510 1.00 91.06 315 ILE A N 1
ATOM 2565 C CA . ILE A 1 315 ? -21.360 1.694 -19.896 1.00 91.06 315 ILE A CA 1
ATOM 2566 C C . ILE A 1 315 ? -21.826 0.446 -20.669 1.00 91.06 315 ILE A C 1
ATOM 2568 O O . ILE A 1 315 ? -22.692 0.551 -21.535 1.00 91.06 315 ILE A O 1
ATOM 2572 N N . LEU A 1 316 ? -21.301 -0.738 -20.324 1.00 93.06 316 LEU A N 1
ATOM 2573 C CA . LEU A 1 316 ? -21.710 -2.024 -20.901 1.00 93.06 316 LEU A CA 1
ATOM 2574 C C . LEU A 1 316 ? -22.852 -2.685 -20.111 1.00 93.06 316 LEU A C 1
ATOM 2576 O O . LEU A 1 316 ? -23.581 -3.505 -20.661 1.00 93.06 316 LEU A O 1
ATOM 2580 N N . TRP A 1 317 ? -23.039 -2.315 -18.839 1.00 92.62 317 TRP A N 1
ATOM 2581 C CA . TRP A 1 317 ? -24.078 -2.847 -17.955 1.00 92.62 317 TRP A CA 1
ATOM 2582 C C . TRP A 1 317 ? -24.786 -1.726 -17.177 1.00 92.62 317 TRP A C 1
ATOM 2584 O O . TRP A 1 317 ? -24.441 -1.411 -16.036 1.00 92.62 317 TRP A O 1
ATOM 2594 N N . ARG A 1 318 ? -25.824 -1.142 -17.794 1.00 85.56 318 ARG A N 1
ATOM 2595 C CA . ARG A 1 318 ? -26.564 0.015 -17.246 1.00 85.56 318 ARG A CA 1
ATOM 2596 C C . ARG A 1 318 ? -27.196 -0.239 -15.870 1.00 85.56 318 ARG A C 1
ATOM 2598 O O . ARG A 1 318 ? -27.257 0.674 -15.061 1.00 85.56 318 ARG A O 1
ATOM 2605 N N . GLY A 1 319 ? -27.638 -1.469 -15.601 1.00 88.75 319 GLY A N 1
ATOM 2606 C CA . GLY A 1 319 ? -28.252 -1.885 -14.330 1.00 88.75 319 GLY A CA 1
ATOM 2607 C C . GLY A 1 319 ? -27.286 -2.535 -13.335 1.00 88.75 319 GLY A C 1
ATOM 2608 O O . GLY A 1 319 ? -27.729 -3.297 -12.481 1.00 88.75 319 GLY A O 1
ATOM 2609 N N . LYS A 1 320 ? -25.972 -2.322 -13.478 1.00 90.12 320 LYS A N 1
ATOM 2610 C CA . LYS A 1 320 ? -24.970 -2.922 -12.590 1.00 90.12 320 LYS A CA 1
ATOM 2611 C C . LYS A 1 320 ? -25.225 -2.531 -11.121 1.00 90.12 320 LYS A C 1
ATOM 2613 O O . LYS A 1 320 ? -25.341 -1.332 -10.849 1.00 90.12 320 LYS A O 1
ATOM 2618 N N . PRO A 1 321 ? -25.222 -3.485 -10.170 1.00 89.00 321 PRO A N 1
ATOM 2619 C CA . PRO A 1 321 ? -25.313 -3.186 -8.741 1.00 89.00 321 PRO A CA 1
ATOM 2620 C C . PRO A 1 321 ? -24.252 -2.178 -8.275 1.00 89.00 321 PRO A C 1
ATOM 2622 O O . PRO A 1 321 ? -23.174 -2.059 -8.869 1.00 89.00 321 PRO A O 1
ATOM 2625 N N . ILE A 1 322 ? -24.552 -1.411 -7.230 1.00 85.56 322 ILE A N 1
ATOM 2626 C CA . ILE A 1 322 ? -23.598 -0.498 -6.586 1.00 85.56 322 ILE A CA 1
ATOM 2627 C C . ILE A 1 322 ? -23.113 -1.188 -5.317 1.00 85.56 322 ILE A C 1
ATOM 2629 O O . ILE A 1 322 ? -23.889 -1.364 -4.386 1.00 85.56 322 ILE A O 1
ATOM 2633 N N . GLY A 1 323 ? -21.846 -1.601 -5.305 1.00 83.50 323 GLY A N 1
ATOM 2634 C CA . GLY A 1 323 ? -21.329 -2.493 -4.273 1.00 83.50 323 GLY A CA 1
ATOM 2635 C C . GLY A 1 323 ? -21.611 -3.970 -4.597 1.00 83.50 323 GLY A C 1
ATOM 2636 O O . GLY A 1 323 ? -21.693 -4.337 -5.780 1.00 83.50 323 GLY A O 1
ATOM 2637 N N . PRO A 1 324 ? -21.737 -4.841 -3.579 1.00 84.12 324 PRO A N 1
ATOM 2638 C CA . PRO A 1 324 ? -21.994 -6.257 -3.797 1.00 84.12 324 PRO A CA 1
ATOM 2639 C C . PRO A 1 324 ? -23.342 -6.521 -4.478 1.00 84.12 324 PRO A C 1
ATOM 2641 O O . PRO A 1 324 ? -24.308 -5.800 -4.242 1.00 84.12 324 PRO A O 1
ATOM 2644 N N . PRO A 1 325 ? -23.425 -7.555 -5.341 1.00 83.56 325 PRO A N 1
ATOM 2645 C CA . PRO A 1 325 ? -24.661 -7.909 -6.042 1.00 83.56 325 PRO A CA 1
ATOM 2646 C C . PRO A 1 325 ? -25.778 -8.389 -5.111 1.00 83.56 325 PRO A C 1
ATOM 2648 O O . PRO A 1 325 ? -26.943 -8.337 -5.490 1.00 83.56 325 PRO A O 1
ATOM 2651 N N . ILE A 1 326 ? -25.417 -8.875 -3.924 1.00 85.38 326 ILE A N 1
ATOM 2652 C CA . ILE A 1 326 ? -26.341 -9.218 -2.847 1.00 85.38 326 ILE A CA 1
ATOM 2653 C C . ILE A 1 326 ? -26.127 -8.175 -1.757 1.00 85.38 326 ILE A C 1
ATOM 2655 O O . ILE A 1 326 ? -24.981 -7.924 -1.375 1.00 85.38 326 ILE A O 1
ATOM 2659 N N . GLU A 1 327 ? -27.212 -7.567 -1.281 1.00 81.06 327 GLU A N 1
ATOM 2660 C CA . GLU A 1 327 ? -27.148 -6.573 -0.213 1.00 81.06 327 GLU A CA 1
ATOM 2661 C C . GLU A 1 327 ? -26.469 -7.181 1.018 1.00 81.06 327 GLU A C 1
ATOM 2663 O O . GLU A 1 327 ? -26.914 -8.183 1.580 1.00 81.06 327 GLU A O 1
ATOM 2668 N N . SER A 1 328 ? -25.337 -6.589 1.399 1.00 80.94 328 SER A N 1
ATOM 2669 C CA . SER A 1 328 ? -24.641 -6.951 2.626 1.00 80.94 328 SER A CA 1
ATOM 2670 C C . SER A 1 328 ? -25.404 -6.348 3.804 1.00 80.94 328 SER A C 1
ATOM 2672 O O . SER A 1 328 ? -25.703 -5.153 3.761 1.00 80.94 328 SER A O 1
ATOM 2674 N N . PRO A 1 329 ? -25.650 -7.104 4.888 1.00 82.50 329 PRO A N 1
ATOM 2675 C CA . PRO A 1 329 ? -26.233 -6.544 6.108 1.00 82.50 329 PRO A CA 1
ATOM 2676 C C . PRO A 1 329 ? -25.282 -5.558 6.812 1.00 82.50 329 PRO A C 1
ATOM 2678 O O . PRO A 1 329 ? -25.667 -4.870 7.752 1.00 82.50 329 PRO A O 1
ATOM 2681 N N . VAL A 1 330 ? -24.021 -5.488 6.371 1.00 87.38 330 VAL A N 1
ATOM 2682 C CA . VAL A 1 330 ? -23.000 -4.599 6.922 1.00 87.38 330 VAL A CA 1
ATOM 2683 C C . VAL A 1 330 ? -22.876 -3.344 6.061 1.00 87.38 330 VAL A C 1
ATOM 2685 O O . VAL A 1 330 ? -22.324 -3.399 4.960 1.00 87.38 330 VAL A O 1
ATOM 2688 N N . ASN A 1 331 ? -23.305 -2.207 6.612 1.00 87.94 331 ASN A N 1
ATOM 2689 C CA . ASN A 1 331 ? -23.050 -0.871 6.077 1.00 87.94 331 ASN A CA 1
ATOM 2690 C C . ASN A 1 331 ? -22.389 0.020 7.142 1.00 87.94 331 ASN A C 1
ATOM 2692 O O . ASN A 1 331 ? -23.035 0.558 8.037 1.00 87.94 331 ASN A O 1
ATOM 2696 N N . LEU A 1 332 ? -21.071 0.202 7.036 1.00 89.31 332 LEU A N 1
ATOM 2697 C CA . LEU A 1 332 ? -20.287 0.975 8.006 1.00 89.31 332 LEU A CA 1
ATOM 2698 C C . LEU A 1 332 ? -20.663 2.465 8.051 1.00 89.31 332 LEU A C 1
ATOM 2700 O O . LEU A 1 332 ? -20.450 3.106 9.081 1.00 89.31 332 LEU A O 1
ATOM 2704 N N . GLY A 1 333 ? -21.210 3.012 6.960 1.00 88.12 333 GLY A N 1
ATOM 2705 C CA . GLY A 1 333 ? -21.590 4.424 6.857 1.00 88.12 333 GLY A CA 1
ATOM 2706 C C . GLY A 1 333 ? -22.858 4.794 7.631 1.00 88.12 333 GLY A C 1
ATOM 2707 O O . GLY A 1 333 ? -23.099 5.974 7.866 1.00 88.12 333 GLY A O 1
ATOM 2708 N N . GLU A 1 334 ? -23.657 3.811 8.055 1.00 88.88 334 GLU A N 1
ATOM 2709 C CA . GLU A 1 334 ? -24.866 4.053 8.857 1.00 88.88 334 GLU A CA 1
ATOM 2710 C C . GLU A 1 334 ? -24.549 4.405 10.314 1.00 88.88 334 GLU A C 1
ATOM 2712 O O . GLU A 1 334 ? -25.327 5.090 10.975 1.00 88.88 334 GLU A O 1
ATOM 2717 N N . PHE A 1 335 ? -23.384 3.983 10.814 1.00 91.56 335 PHE A N 1
ATOM 2718 C CA . PHE A 1 335 ? -23.016 4.110 12.228 1.00 91.56 335 PHE A CA 1
ATOM 2719 C C . PHE A 1 335 ? -21.989 5.219 12.503 1.00 91.56 335 PHE A C 1
ATOM 2721 O O . PHE A 1 335 ? -21.610 5.429 13.656 1.00 91.56 335 PHE A O 1
ATOM 2728 N N . GLY A 1 336 ? -21.542 5.929 11.462 1.00 91.25 336 GLY A N 1
ATOM 2729 C CA . GLY A 1 336 ? -20.423 6.864 11.527 1.00 91.25 336 GLY A CA 1
ATOM 2730 C C . GLY A 1 336 ? -19.917 7.257 10.142 1.00 91.25 336 GLY A C 1
ATOM 2731 O O . GLY A 1 336 ? -20.436 6.827 9.113 1.00 91.25 336 GLY A O 1
ATOM 2732 N N . ASN A 1 337 ? -18.899 8.113 10.093 1.00 90.69 337 ASN A N 1
ATOM 2733 C CA . ASN A 1 337 ? -18.368 8.594 8.820 1.00 90.69 337 ASN A CA 1
ATOM 2734 C C . ASN A 1 337 ? -17.209 7.718 8.328 1.00 90.69 337 ASN A C 1
ATOM 2736 O O . ASN A 1 337 ? -16.055 7.931 8.691 1.00 90.69 337 ASN A O 1
ATOM 2740 N N . PHE A 1 338 ? -17.523 6.772 7.444 1.00 88.69 338 PHE A N 1
ATOM 2741 C CA . PHE A 1 338 ? -16.540 5.889 6.809 1.00 88.69 338 PHE A CA 1
ATOM 2742 C C . PHE A 1 338 ? -16.173 6.314 5.370 1.00 88.69 338 PHE A C 1
ATOM 2744 O O . PHE A 1 338 ? -15.657 5.531 4.575 1.00 88.69 338 PHE A O 1
ATOM 2751 N N . THR A 1 339 ? -16.457 7.567 4.997 1.00 85.00 339 THR A N 1
ATOM 2752 C CA . THR A 1 339 ? -16.246 8.055 3.626 1.00 85.00 339 THR A CA 1
ATOM 2753 C C . THR A 1 339 ? -14.758 8.146 3.295 1.00 85.00 339 THR A C 1
ATOM 2755 O O . THR A 1 339 ? -14.005 8.822 3.984 1.00 85.00 339 THR A O 1
ATOM 2758 N N . GLY A 1 340 ? -14.330 7.515 2.198 1.00 80.25 340 GLY A N 1
ATOM 2759 C CA . GLY A 1 340 ? -12.932 7.573 1.750 1.00 80.25 340 GLY A CA 1
ATOM 2760 C C . GLY A 1 340 ? -11.951 6.790 2.629 1.00 80.25 340 GLY A C 1
ATOM 2761 O O . GLY A 1 340 ? -10.745 6.909 2.432 1.00 80.25 340 GLY A O 1
ATOM 2762 N N . LEU A 1 341 ? -12.456 5.989 3.571 1.00 88.81 341 LEU A N 1
ATOM 2763 C CA . LEU A 1 341 ? -11.659 5.088 4.397 1.00 88.81 341 LEU A CA 1
ATOM 2764 C C . LEU A 1 341 ? -11.664 3.693 3.771 1.00 88.81 341 LEU A C 1
ATOM 2766 O O . LEU A 1 341 ? -12.647 3.275 3.163 1.00 88.81 341 LEU A O 1
ATOM 2770 N N . THR A 1 342 ? -10.552 2.974 3.897 1.00 83.88 342 THR A N 1
ATOM 2771 C CA . THR A 1 342 ? -10.416 1.615 3.356 1.00 83.88 342 THR A CA 1
ATOM 2772 C C . THR A 1 342 ? -10.266 0.630 4.499 1.00 83.88 342 THR A C 1
ATOM 2774 O O . THR A 1 342 ? -9.495 0.859 5.431 1.00 83.88 342 THR A O 1
ATOM 2777 N N . VAL A 1 343 ? -11.000 -0.478 4.426 1.00 90.50 343 VAL A N 1
ATOM 2778 C CA . VAL A 1 343 ? -10.873 -1.562 5.395 1.00 90.50 343 VAL A CA 1
ATOM 2779 C C . VAL A 1 343 ? -9.605 -2.356 5.078 1.00 90.50 343 VAL A C 1
ATOM 2781 O O . VAL A 1 343 ? -9.371 -2.753 3.939 1.00 90.50 343 VAL A O 1
ATOM 2784 N N . SER A 1 344 ? -8.765 -2.576 6.088 1.00 93.50 344 SER A N 1
ATOM 2785 C CA . SER A 1 344 ? -7.588 -3.443 5.958 1.00 93.50 344 SER A CA 1
ATOM 2786 C C . SER A 1 344 ? -7.983 -4.905 5.703 1.00 93.50 344 SER A C 1
ATOM 2788 O O . SER A 1 344 ? -9.101 -5.304 6.013 1.00 93.50 344 SER A O 1
ATOM 2790 N N . LEU A 1 345 ? -7.041 -5.742 5.250 1.00 93.00 345 LEU A N 1
ATOM 2791 C CA . LEU A 1 345 ? -7.268 -7.189 5.090 1.00 93.00 345 LEU A CA 1
ATOM 2792 C C . LEU A 1 345 ? -7.837 -7.844 6.362 1.00 93.00 345 LEU A C 1
ATOM 2794 O O . LEU A 1 345 ? -8.721 -8.689 6.289 1.00 93.00 345 LEU A O 1
ATOM 2798 N N . VAL A 1 346 ? -7.343 -7.432 7.533 1.00 95.81 346 VAL A N 1
ATOM 2799 C CA . VAL A 1 346 ? -7.828 -7.943 8.822 1.00 95.81 346 VAL A CA 1
ATOM 2800 C C . VAL A 1 346 ? -9.268 -7.500 9.073 1.00 95.81 346 VAL A C 1
ATOM 2802 O O . VAL A 1 346 ? -10.090 -8.299 9.505 1.00 95.81 346 VAL A O 1
ATOM 2805 N N . GLY A 1 347 ? -9.582 -6.236 8.785 1.00 95.62 347 GLY A N 1
ATOM 2806 C CA . GLY A 1 347 ? -10.936 -5.719 8.959 1.00 95.62 347 GLY A CA 1
ATOM 2807 C C . GLY A 1 347 ? -11.934 -6.364 8.004 1.00 95.62 347 GLY A C 1
ATOM 2808 O O . GLY A 1 347 ? -13.052 -6.641 8.413 1.00 95.62 347 GLY A O 1
ATOM 2809 N N . ASP A 1 348 ? -11.534 -6.658 6.766 1.00 94.38 348 ASP A N 1
ATOM 2810 C CA . ASP A 1 348 ? -12.383 -7.367 5.806 1.00 94.38 348 ASP A CA 1
ATOM 2811 C C . ASP A 1 348 ? -12.642 -8.816 6.251 1.00 94.38 348 ASP A C 1
ATOM 2813 O O . ASP A 1 348 ? -13.773 -9.300 6.173 1.00 94.38 348 ASP A O 1
ATOM 2817 N N . GLY A 1 349 ? -11.629 -9.482 6.819 1.00 94.44 349 GLY A N 1
ATOM 2818 C CA . GLY A 1 349 ? -11.792 -10.776 7.487 1.00 94.44 349 GLY A CA 1
ATOM 2819 C C . GLY A 1 349 ? -12.799 -10.713 8.641 1.00 94.44 349 GLY A C 1
ATOM 2820 O O . GLY A 1 349 ? -13.751 -11.494 8.661 1.00 94.44 349 GLY A O 1
ATOM 2821 N N . TRP A 1 350 ? -12.656 -9.725 9.532 1.00 96.12 350 TRP A N 1
ATOM 2822 C CA . TRP A 1 350 ? -13.579 -9.520 10.654 1.00 96.12 350 TRP A CA 1
ATOM 2823 C C . TRP A 1 350 ? -15.010 -9.251 10.180 1.00 96.12 350 TRP A C 1
ATOM 2825 O O . TRP A 1 350 ? -15.943 -9.871 10.678 1.00 96.12 350 TRP A O 1
ATOM 2835 N N . ILE A 1 351 ? -15.200 -8.382 9.179 1.00 95.19 351 ILE A N 1
ATOM 2836 C CA . ILE A 1 351 ? -16.517 -8.102 8.578 1.00 95.19 351 ILE A CA 1
ATOM 2837 C C . ILE A 1 351 ? -17.148 -9.375 8.007 1.00 95.19 351 ILE A C 1
ATOM 2839 O O . ILE A 1 351 ? -18.359 -9.569 8.129 1.00 95.19 351 ILE A O 1
ATOM 2843 N N . SER A 1 352 ? -16.329 -10.249 7.422 1.00 93.00 352 SER A N 1
ATOM 2844 C CA . SER A 1 352 ? -16.788 -11.485 6.792 1.00 93.00 352 SER A CA 1
ATOM 2845 C C . SER A 1 352 ? -17.289 -12.519 7.790 1.00 93.00 352 SER A C 1
ATOM 2847 O O . SER A 1 352 ? -18.284 -13.176 7.499 1.00 93.00 352 SER A O 1
ATOM 2849 N N . GLY A 1 353 ? -16.641 -12.690 8.943 1.00 92.12 353 GLY A N 1
ATOM 2850 C CA . GLY A 1 353 ? -17.027 -13.780 9.846 1.00 92.12 353 GLY A CA 1
ATOM 2851 C C . GLY A 1 353 ? -16.465 -13.760 11.263 1.00 92.12 353 GLY A C 1
ATOM 2852 O O . GLY A 1 353 ? -16.681 -14.740 11.973 1.00 92.12 353 GLY A O 1
ATOM 2853 N N . GLY A 1 354 ? -15.797 -12.681 11.682 1.00 88.81 354 GLY A N 1
ATOM 2854 C CA . GLY A 1 354 ? -15.112 -12.597 12.977 1.00 88.81 354 GLY A CA 1
ATOM 2855 C C . GLY A 1 354 ? -13.666 -13.046 12.889 1.00 88.81 354 GLY A C 1
ATOM 2856 O O . GLY A 1 354 ? -13.417 -14.269 12.889 1.00 88.81 354 GLY A O 1
#

Foldseek 3Di:
DLVVLLVVLVVLLVVLVVVLVVDLANFLPQPLVVVSVLCCQQLRVVLVCCVVVVLCVVCVQFVHDFDPVLLSVLSVLSSVVSVVVSCVSCVVVVDRDDLDQDQDDQDDPVNVVVLVVVCVVLVVLLVQLVVQLVVDQDFDQDPLDTAHAPDAPCSNCSVLVVLVSLLVVCLNVVNDVVSCVVVVVVLVVCLQQLPPLVSNVVSLSSNQVSVCSNNSHRYRDVVSVVVVVVSVVSSLVSVQPVCQVVCVVVVHPPPHPDDPPPDDPSNVVSVSVSDLPSPLSVVLSLLSVCPPVVLVHAQQCQQVQCVVQRVDGCNRPVPGDDGGPDDGSDDSVVSGNCNPHDHDPSSNVRSNPD